Protein 1OUV (pdb70)

InterPro domains:
  IPR006597 Sel1-like repeat [PF08238] (42-58)
  IPR006597 Sel1-like repeat [PF08238] (63-96)
  IPR006597 Sel1-like repeat [PF08238] (99-131)
  IPR006597 Sel1-like repeat [PF08238] (133-168)
  IPR006597 Sel1-like repeat [PF08238] (172-203)
  IPR006597 Sel1-like repeat [PF08238] (206-239)
  IPR006597 Sel1-like repeat [PF08238] (244-275)
  IPR006597 Sel1-like repeat [SM00671] (29-60)
  IPR006597 Sel1-like repeat [SM00671] (61-96)
  IPR006597 Sel1-like repeat [SM00671] (97-132)
  IPR006597 Sel1-like repeat [SM00671] (133-168)
  IPR006597 Sel1-like repeat [SM00671] (169-204)
  IPR006597 Sel1-like repeat [SM00671] (205-240)
  IPR006597 Sel1-like repeat [SM00671] (241-276)
  IPR011990 Tetratricopeptide-like helical domain superfamily [G3DSA:1.25.40.10] (24-290)
  IPR019734 Tetratricopeptide repeat [PS50005] (29-62)
  IPR019734 Tetratricopeptide repeat [SM00028] (29-62)
  IPR019734 Tetratricopeptide repeat [SM00028] (133-170)
  IPR019734 Tetratricopeptide repeat [SM00028] (205-242)
  IPR040239 Beta-lactamase HcpB-like [PTHR13891] (75-239)

Nearest PDB structures (foldseek):
  1ouv-assembly1_A  TM=1.004E+00  e=2.126E-35  Helicobacter pylori 26695
  8sxq-assembly2_B  TM=8.350E-01  e=5.547E-13  Legionella pneumophila
  6ur7-assembly1_A  TM=8.172E-01  e=1.552E-11  Oxalobacter formigenes
  6onw-assembly1_B  TM=5.878E-01  e=3.381E-11  Oxalobacter formigenes OXCC13
  6onw-assembly1_A  TM=6.102E-01  e=3.497E-10  Oxalobacter formigenes OXCC13

Solvent-accessible surface area: 13998 Å² total; per-residue (Å²): 114,44,146,112,22,15,40,70,0,43,117,7,71,167,106,147,63,51,83,50,0,37,102,46,5,57,111,0,13,119,91,156,14,37,16,0,1,23,36,3,0,35,1,23,66,91,30,41,34,42,155,136,50,30,152,99,0,4,52,31,5,28,100,0,1,107,56,88,64,24,47,0,0,13,53,2,0,56,8,36,77,81,30,76,28,31,97,92,47,31,107,74,0,35,96,37,6,36,66,0,6,88,60,147,60,20,83,0,0,15,26,2,0,20,15,28,52,77,25,169,54,33,122,142,44,37,118,85,0,13,85,43,4,44,97,0,8,94,57,86,20,13,84,1,0,17,48,7,0,47,4,27,46,53,28,121,20,24,110,129,46,52,156,104,0,10,60,9,15,31,68,0,2,101,52,140,25,18,64,0,0,56,44,0,0,34,8,34,35,111,29,62,21,39,119,117,50,60,153,49,0,26,44,41,3,40,69,0,3,125,62,113,25,11,22,0,0,54,34,15,0,37,1,19,70,77,18,56,23,75,122,159,39,99,156,65,0,44,98,17,4,126,55,0,41,169,53,59,13,157,30,0,33,58,45,31,141,139,28,148,155,156,147,143,233

CATH classification: 1.25.40.10

Sequence (265 aa):
DPKELVGLGAKSYKEKDFTQAKKYFEKACDLKENSGCFNLGVLYYQGQGVEKNLKKAASFYAKACDLNYSNGCHLLGNLYYSGQGVSQNTNKALQYYSKACDLKYAEGCASLGGIYHDGKVVTRDFKKAVEYFTKACDLNDGDGCTILGSLYDAGRGTPKDLKKALASYDKACDLKDSPGCFNAGNMYHHGEGATKNFKEALARYSKACELENGGGCFNLGAMQYNGEGVTRNEKQAIENFKKGCKLGAKGACDILKQLKIKVHH

Organism: Helicobacter pylori (strain ATCC 700392 / 26695) (NCBI:txid85962)

B-factor: mean 38.8, std 19.44, range [10.41, 102.92]

Radius of gyration: 23.96 Å; Cα contacts (8 Å, |Δi|>4): 537; chains: 1; bounding box: 49×44×65 Å

Foldseek 3Di:
DLVVLQVVLVVCVVVLVQLSSLVSLVVSVVVVNLVSLQVNLVCLCVVRNHRNQNLVSLVSLVSSVVSPPLVSLQVNLVCLCVVNNHGNDNVSSLVSLVSSLVSLNLVSLQVQLVCLCVQPVHRRQNLSNLVSLVSSVVSLNLVSLQVNLVCLCVQTSHGNAQLSSLVSLVSSVVSVNLVSLLVNLVCLCVVTSHGNALQSSLVSLVSSVVSLNLSSLLVNLVCQCVCPHHRHDNVVSLVSLVSSVVSPNPVSVVVNVVVPDDDDD

Structure (mmCIF, N/CA/C/O backbone):
data_1OUV
#
_entry.id   1OUV
#
_cell.length_a   102.982
_cell.length_b   46.198
_cell.length_c   76.390
_cell.angle_alpha   90.00
_cell.angle_beta   120.95
_cell.angle_gamma   90.00
#
_symmetry.space_group_name_H-M   'C 1 2 1'
#
loop_
_entity.id
_entity.type
_entity.pdbx_description
1 polymer 'conserved hypothetical secreted protein'
2 water water
#
loop_
_atom_site.group_PDB
_atom_site.id
_atom_site.type_symbol
_atom_site.label_atom_id
_atom_site.label_alt_id
_atom_site.label_comp_id
_atom_site.label_asym_id
_atom_site.label_entity_id
_atom_site.label_seq_id
_atom_site.pdbx_PDB_ins_code
_atom_site.Cartn_x
_atom_site.Cartn_y
_atom_site.Cartn_z
_atom_site.occupancy
_atom_site.B_iso_or_equiv
_atom_site.auth_seq_id
_atom_site.auth_comp_id
_atom_site.auth_asym_id
_atom_site.auth_atom_id
_atom_site.pdbx_PDB_model_num
ATOM 1 N N . ASP A 1 5 ? 81.821 -8.814 33.516 1.00 46.26 28 ASP A N 1
ATOM 2 C CA . ASP A 1 5 ? 80.639 -9.064 34.390 1.00 38.68 28 ASP A CA 1
ATOM 3 C C . ASP A 1 5 ? 79.564 -8.001 34.155 1.00 36.41 28 ASP A C 1
ATOM 4 O O . ASP A 1 5 ? 78.407 -8.339 33.921 1.00 33.11 28 ASP A O 1
ATOM 9 N N . PRO A 1 6 ? 79.934 -6.705 34.192 1.00 32.79 29 PRO A N 1
ATOM 10 C CA . PRO A 1 6 ? 78.945 -5.641 33.972 1.00 31.93 29 PRO A CA 1
ATOM 11 C C . PRO A 1 6 ? 78.247 -5.796 32.619 1.00 34.29 29 PRO A C 1
ATOM 12 O O . PRO A 1 6 ? 77.040 -5.573 32.497 1.00 29.64 29 PRO A O 1
ATOM 16 N N . LYS A 1 7 ? 79.015 -6.182 31.607 1.00 34.57 30 LYS A N 1
ATOM 17 C CA . LYS A 1 7 ? 78.469 -6.370 30.269 1.00 39.51 30 LYS A CA 1
ATOM 18 C C . LYS A 1 7 ? 77.491 -7.539 30.306 1.00 36.59 30 LYS A C 1
ATOM 19 O O . LYS A 1 7 ? 76.417 -7.487 29.706 1.00 34.82 30 LYS A O 1
ATOM 25 N N . GLU A 1 8 ? 77.877 -8.593 31.019 1.00 31.33 31 GLU A N 1
ATOM 26 C CA . GLU A 1 8 ? 77.046 -9.784 31.161 1.00 32.11 31 GLU A CA 1
ATOM 27 C C . GLU A 1 8 ? 75.757 -9.467 31.931 1.00 29.21 31 GLU A C 1
ATOM 28 O O . GLU A 1 8 ? 74.693 -10.023 31.647 1.00 29.42 31 GLU A O 1
ATOM 34 N N . LEU A 1 9 ? 75.861 -8.579 32.912 1.00 24.67 32 LEU A N 1
ATOM 35 C CA . LEU A 1 9 ? 74.703 -8.190 33.698 1.00 23.55 32 LEU A CA 1
ATOM 36 C C . LEU A 1 9 ? 73.670 -7.516 32.806 1.00 21.36 32 LEU A C 1
ATOM 37 O O . LEU A 1 9 ? 72.474 -7.761 32.945 1.00 19.60 32 LEU A O 1
ATOM 42 N N . VAL A 1 10 ? 74.128 -6.668 31.891 1.00 23.03 33 VAL A N 1
ATOM 43 C CA . VAL A 1 10 ? 73.208 -5.978 30.992 1.00 26.38 33 VAL A CA 1
ATOM 44 C C . VAL A 1 10 ? 72.512 -6.989 30.082 1.00 27.47 33 VAL A C 1
ATOM 45 O O . VAL A 1 10 ? 71.332 -6.838 29.758 1.00 27.22 33 VAL A O 1
ATOM 49 N N . GLY A 1 11 ? 73.247 -8.022 29.681 1.00 24.70 34 GLY A N 1
ATOM 50 C CA . GLY A 1 11 ? 72.672 -9.055 28.834 1.00 26.93 34 GLY A CA 1
ATOM 51 C C . GLY A 1 11 ? 71.575 -9.805 29.567 1.00 25.96 34 GLY A C 1
ATOM 52 O O . GLY A 1 11 ? 70.503 -10.081 29.016 1.00 26.91 34 GLY A O 1
ATOM 53 N N . LEU A 1 12 ? 71.835 -10.141 30.825 1.00 23.15 35 LEU A N 1
ATOM 54 C CA . LEU A 1 12 ? 70.836 -10.842 31.622 1.00 20.87 35 LEU A CA 1
ATOM 55 C C . LEU A 1 12 ? 69.607 -9.948 31.779 1.00 22.17 35 LEU A C 1
ATOM 56 O O . LEU A 1 12 ? 68.471 -10.418 31.715 1.00 17.72 35 LEU A O 1
ATOM 61 N N . GLY A 1 13 ? 69.841 -8.655 31.984 1.00 18.42 36 GLY A N 1
ATOM 62 C CA . GLY A 1 13 ? 68.726 -7.736 32.127 1.00 20.87 36 GLY A CA 1
ATOM 63 C C . GLY A 1 13 ? 67.905 -7.662 30.847 1.00 16.13 36 GLY A C 1
ATOM 64 O O . GLY A 1 13 ? 66.671 -7.637 30.884 1.00 17.37 36 GLY A O 1
ATOM 65 N N . ALA A 1 14 ? 68.587 -7.634 29.705 1.00 18.59 37 ALA A N 1
ATOM 66 C CA . ALA A 1 14 ? 67.900 -7.564 28.418 1.00 20.40 37 ALA A CA 1
ATOM 67 C C . ALA A 1 14 ? 67.045 -8.805 28.193 1.00 19.80 37 ALA A C 1
ATOM 68 O O . ALA A 1 14 ? 65.960 -8.730 27.617 1.00 20.94 37 ALA A O 1
ATOM 70 N N . LYS A 1 15 ? 67.542 -9.947 28.653 1.00 26.88 38 LYS A N 1
ATOM 71 C CA . LYS A 1 15 ? 66.821 -11.207 28.503 1.00 25.82 38 LYS A CA 1
ATOM 72 C C . LYS A 1 15 ? 65.567 -11.173 29.374 1.00 20.62 38 LYS A C 1
ATOM 73 O O . LYS A 1 15 ? 64.479 -11.546 28.934 1.00 18.05 38 LYS A O 1
ATOM 79 N N . SER A 1 16 ? 65.709 -10.719 30.613 1.00 18.84 39 SER A N 1
ATOM 80 C CA . SER A 1 16 ? 64.553 -10.645 31.494 1.00 17.47 39 SER A CA 1
ATOM 81 C C . SER A 1 16 ? 63.546 -9.657 30.908 1.00 13.40 39 SER A C 1
ATOM 82 O O . SER A 1 16 ? 62.341 -9.878 30.986 1.00 18.72 39 SER A O 1
ATOM 85 N N . TYR A 1 17 ? 64.050 -8.575 30.314 1.00 17.27 40 TYR A N 1
ATOM 86 C CA . TYR A 1 17 ? 63.180 -7.566 29.710 1.00 16.60 40 TYR A CA 1
ATOM 87 C C . TYR A 1 17 ? 62.317 -8.175 28.592 1.00 16.00 40 TYR A C 1
ATOM 88 O O . TYR A 1 17 ? 61.109 -7.929 28.526 1.00 14.56 40 TYR A O 1
ATOM 97 N N . LYS A 1 18 ? 62.930 -8.966 27.714 1.00 18.65 41 LYS A N 1
ATOM 98 C CA . LYS A 1 18 ? 62.173 -9.596 26.633 1.00 22.09 41 LYS A CA 1
ATOM 99 C C . LYS A 1 18 ? 61.076 -10.528 27.149 1.00 19.87 41 LYS A C 1
ATOM 100 O O . LYS A 1 18 ? 60.030 -10.669 26.523 1.00 22.81 41 LYS A O 1
ATOM 106 N N . GLU A 1 19 ? 61.317 -11.167 28.288 1.00 18.90 42 GLU A N 1
ATOM 107 C CA . GLU A 1 19 ? 60.332 -12.067 28.888 1.00 17.62 42 GLU A CA 1
ATOM 108 C C . GLU A 1 19 ? 59.285 -11.266 29.660 1.00 18.85 42 GLU A C 1
ATOM 109 O O . GLU A 1 19 ? 58.350 -11.824 30.227 1.00 17.46 42 GLU A O 1
ATOM 115 N N . LYS A 1 20 ? 59.459 -9.950 29.665 1.00 20.59 43 LYS A N 1
ATOM 116 C CA . LYS A 1 20 ? 58.592 -9.017 30.378 1.00 20.67 43 LYS A CA 1
ATOM 117 C C . LYS A 1 20 ? 58.736 -9.173 31.892 1.00 14.44 43 LYS A C 1
ATOM 118 O O . LYS A 1 20 ? 57.823 -8.843 32.645 1.00 17.62 43 LYS A O 1
ATOM 124 N N . ASP A 1 21 ? 59.885 -9.691 32.330 1.00 16.42 44 ASP A N 1
ATOM 125 C CA . ASP A 1 21 ? 60.170 -9.815 33.761 1.00 17.62 44 ASP A CA 1
ATOM 126 C C . ASP A 1 21 ? 60.923 -8.509 34.051 1.00 20.78 44 ASP A C 1
ATOM 127 O O . ASP A 1 21 ? 62.149 -8.490 34.187 1.00 17.71 44 ASP A O 1
ATOM 132 N N . PHE A 1 22 ? 60.167 -7.419 34.111 1.00 17.96 45 PHE A N 1
ATOM 133 C CA . PHE A 1 22 ? 60.716 -6.090 34.342 1.00 16.37 45 PHE A CA 1
ATOM 134 C C . PHE A 1 22 ? 61.363 -5.932 35.711 1.00 16.03 45 PHE A C 1
ATOM 135 O O . PHE A 1 22 ? 62.318 -5.185 35.865 1.00 17.32 45 PHE A O 1
ATOM 143 N N . THR A 1 23 ? 60.835 -6.636 36.700 1.00 17.84 46 THR A N 1
ATOM 144 C CA . THR A 1 23 ? 61.373 -6.569 38.047 1.00 23.25 46 THR A CA 1
ATOM 145 C C . THR A 1 23 ? 62.822 -7.034 38.056 1.00 20.29 46 THR A C 1
ATOM 146 O O . THR A 1 23 ? 63.701 -6.348 38.577 1.00 19.72 46 THR A O 1
ATOM 150 N N . GLN A 1 24 ? 63.073 -8.203 37.480 1.00 21.68 47 GLN A N 1
ATOM 151 C CA . GLN A 1 24 ? 64.434 -8.726 37.437 1.00 25.21 47 GLN A CA 1
ATOM 152 C C . GLN A 1 24 ? 65.289 -7.887 36.491 1.00 21.02 47 GLN A C 1
ATOM 153 O O . GLN A 1 24 ? 66.474 -7.637 36.753 1.00 16.93 47 GLN A O 1
ATOM 159 N N . ALA A 1 25 ? 64.696 -7.446 35.386 1.00 17.32 48 ALA A N 1
ATOM 160 C CA . ALA A 1 25 ? 65.445 -6.623 34.436 1.00 15.52 48 ALA A CA 1
ATOM 161 C C . ALA A 1 25 ? 65.977 -5.378 35.147 1.00 15.69 48 ALA A C 1
ATOM 162 O O . ALA A 1 25 ? 67.119 -4.971 34.937 1.00 20.56 48 ALA A O 1
ATOM 164 N N . LYS A 1 26 ? 65.141 -4.765 35.979 1.00 17.88 49 LYS A N 1
ATOM 165 C CA . LYS A 1 26 ? 65.560 -3.577 36.714 1.00 20.29 49 LYS A CA 1
ATOM 166 C C . LYS A 1 26 ? 66.738 -3.889 37.645 1.00 20.61 49 LYS A C 1
ATOM 167 O O . LYS A 1 26 ? 67.694 -3.116 37.728 1.00 20.46 49 LYS A O 1
ATOM 173 N N . LYS A 1 27 ? 66.674 -5.022 38.338 1.00 22.11 50 LYS A N 1
ATOM 174 C CA . LYS A 1 27 ? 67.755 -5.412 39.248 1.00 23.72 50 LYS A CA 1
ATOM 175 C C . LYS A 1 27 ? 69.076 -5.570 38.499 1.00 20.96 50 LYS A C 1
ATOM 176 O O . LYS A 1 27 ? 70.121 -5.125 38.972 1.00 24.79 50 LYS A O 1
ATOM 182 N N . TYR A 1 28 ? 69.035 -6.204 37.329 1.00 18.93 51 TYR A N 1
ATOM 183 C CA . TYR A 1 28 ? 70.245 -6.399 36.543 1.00 15.81 51 TYR A CA 1
ATOM 184 C C . TYR A 1 28 ? 70.803 -5.070 36.040 1.00 21.80 51 TYR A C 1
ATOM 185 O O . TYR A 1 28 ? 72.016 -4.841 36.104 1.00 19.47 51 TYR A O 1
ATOM 194 N N . PHE A 1 29 ? 69.920 -4.201 35.541 1.00 16.29 52 PHE A N 1
ATOM 195 C CA . PHE A 1 29 ? 70.331 -2.892 35.029 1.00 20.69 52 PHE A CA 1
ATOM 196 C C . PHE A 1 29 ? 70.880 -1.997 36.147 1.00 20.66 52 PHE A C 1
ATOM 197 O O . PHE A 1 29 ? 71.798 -1.202 35.924 1.00 21.18 52 PHE A O 1
ATOM 205 N N . GLU A 1 30 ? 70.301 -2.110 37.337 1.00 19.71 53 GLU A N 1
ATOM 206 C CA . GLU A 1 30 ? 70.767 -1.330 38.475 1.00 22.12 53 GLU A CA 1
ATOM 207 C C . GLU A 1 30 ? 72.202 -1.754 38.778 1.00 21.88 53 GLU A C 1
ATOM 208 O O . GLU A 1 30 ? 73.084 -0.910 38.910 1.00 24.84 53 GLU A O 1
ATOM 214 N N . LYS A 1 31 ? 72.431 -3.064 38.868 1.00 17.74 54 LYS A N 1
ATOM 215 C CA . LYS A 1 31 ? 73.762 -3.596 39.153 1.00 21.61 54 LYS A CA 1
ATOM 216 C C . LYS A 1 31 ? 74.775 -3.195 38.092 1.00 22.78 54 LYS A C 1
ATOM 217 O O . LYS A 1 31 ? 75.917 -2.852 38.410 1.00 19.02 54 LYS A O 1
ATOM 223 N N . ALA A 1 32 ? 74.364 -3.248 36.830 1.00 19.06 55 ALA A N 1
ATOM 224 C CA . ALA A 1 32 ? 75.266 -2.886 35.747 1.00 19.97 55 ALA A CA 1
ATOM 225 C C . ALA A 1 32 ? 75.574 -1.396 35.786 1.00 19.79 55 ALA A C 1
ATOM 226 O O . ALA A 1 32 ? 76.723 -0.991 35.623 1.00 23.05 55 ALA A O 1
ATOM 228 N N . CYS A 1 33 ? 74.548 -0.578 36.004 1.00 20.25 56 CYS A N 1
ATOM 229 C CA . CYS A 1 33 ? 74.757 0.865 36.052 1.00 21.93 56 CYS A CA 1
ATOM 230 C C . CYS A 1 33 ? 75.626 1.245 37.249 1.00 26.07 56 CYS A C 1
ATOM 231 O O . CYS A 1 33 ? 76.381 2.215 37.181 1.00 23.83 56 CYS A O 1
ATOM 234 N N . ASP A 1 34 ? 75.514 0.496 38.347 1.00 24.49 57 ASP A N 1
ATOM 235 C CA . ASP A 1 34 ? 76.335 0.778 39.523 1.00 26.34 57 ASP A CA 1
ATOM 236 C C . ASP A 1 34 ? 77.789 0.452 39.194 1.00 22.86 57 ASP A C 1
ATOM 237 O O . ASP A 1 34 ? 78.705 1.019 39.776 1.00 25.86 57 ASP A O 1
ATOM 242 N N . LEU A 1 35 ? 77.985 -0.469 38.255 1.00 22.31 58 LEU A N 1
ATOM 243 C CA . LEU A 1 35 ? 79.316 -0.869 37.825 1.00 24.24 58 LEU A CA 1
ATOM 244 C C . LEU A 1 35 ? 79.774 -0.063 36.605 1.00 28.14 58 LEU A C 1
ATOM 245 O O . LEU A 1 35 ? 80.660 -0.484 35.857 1.00 23.98 58 LEU A O 1
ATOM 250 N N . LYS A 1 36 ? 79.134 1.085 36.406 1.00 25.64 59 LYS A N 1
ATOM 251 C CA . LYS A 1 36 ? 79.449 2.005 35.315 1.00 27.30 59 LYS A CA 1
ATOM 252 C C . LYS A 1 36 ? 79.300 1.454 33.890 1.00 25.28 59 LYS A C 1
ATOM 253 O O . LYS A 1 36 ? 80.055 1.831 32.997 1.00 26.37 59 LYS A O 1
ATOM 259 N N . GLU A 1 37 ? 78.334 0.567 33.672 1.00 19.68 60 GLU A N 1
ATOM 260 C CA . GLU A 1 37 ? 78.088 0.020 32.329 1.00 25.34 60 GLU A CA 1
ATOM 261 C C . GLU A 1 37 ? 77.071 1.011 31.739 1.00 24.15 60 GLU A C 1
ATOM 262 O O . GLU A 1 37 ? 75.887 0.974 32.089 1.00 18.99 60 GLU A O 1
ATOM 268 N N . ASN A 1 38 ? 77.533 1.894 30.854 1.00 24.81 61 ASN A N 1
ATOM 269 C CA . ASN A 1 38 ? 76.665 2.930 30.287 1.00 23.07 61 ASN A CA 1
ATOM 270 C C . ASN A 1 38 ? 75.328 2.479 29.702 1.00 23.04 61 ASN A C 1
ATOM 271 O O . ASN A 1 38 ? 74.322 3.168 29.886 1.00 21.75 61 ASN A O 1
ATOM 276 N N . SER A 1 39 ? 75.297 1.333 29.023 1.00 20.95 62 SER A N 1
ATOM 277 C CA . SER A 1 39 ? 74.046 0.849 28.438 1.00 22.18 62 SER A CA 1
ATOM 278 C C . SER A 1 39 ? 73.128 0.364 29.551 1.00 24.80 62 SER A C 1
ATOM 279 O O . SER A 1 39 ? 71.908 0.325 29.400 1.00 25.42 62 SER A O 1
ATOM 282 N N . GLY A 1 40 ? 73.728 0.007 30.681 1.00 23.41 63 GLY A N 1
ATOM 283 C CA . GLY A 1 40 ? 72.948 -0.449 31.815 1.00 20.05 63 GLY A CA 1
ATOM 284 C C . GLY A 1 40 ? 72.189 0.732 32.396 1.00 21.60 63 GLY A C 1
ATOM 285 O O . GLY A 1 40 ? 71.005 0.621 32.728 1.00 20.43 63 GLY A O 1
ATOM 286 N N . CYS A 1 41 ? 72.867 1.871 32.532 1.00 13.69 64 CYS A N 1
ATOM 287 C CA . CYS A 1 41 ? 72.210 3.062 33.057 1.00 19.33 64 CYS A CA 1
ATOM 288 C C . CYS A 1 41 ? 71.115 3.510 32.075 1.00 14.75 64 CYS A C 1
ATOM 289 O O . CYS A 1 41 ? 70.015 3.862 32.482 1.00 16.62 64 CYS A O 1
ATOM 292 N N . PHE A 1 42 ? 71.435 3.505 30.787 1.00 14.17 65 PHE A N 1
ATOM 293 C CA . PHE A 1 42 ? 70.467 3.902 29.778 1.00 15.51 65 PHE A CA 1
ATOM 294 C C . PHE A 1 42 ? 69.195 3.064 29.897 1.00 15.98 65 PHE A C 1
ATOM 295 O O . PHE A 1 42 ? 68.097 3.605 30.006 1.00 19.78 65 PHE A O 1
ATOM 303 N N . ASN A 1 43 ? 69.341 1.742 29.874 1.00 17.82 66 ASN A N 1
ATOM 304 C CA . ASN A 1 43 ? 68.186 0.851 29.972 1.00 15.01 66 ASN A CA 1
ATOM 305 C C . ASN A 1 43 ? 67.406 1.078 31.252 1.00 15.89 66 ASN A C 1
ATOM 306 O O . ASN A 1 43 ? 66.179 0.962 31.278 1.00 17.04 66 ASN A O 1
ATOM 311 N N . LEU A 1 44 ? 68.110 1.394 32.328 1.00 15.94 67 LEU A N 1
ATOM 312 C CA . LEU A 1 44 ? 67.420 1.656 33.582 1.00 15.89 67 LEU A CA 1
ATOM 313 C C . LEU A 1 44 ? 66.547 2.902 33.399 1.00 16.78 67 LEU A C 1
ATOM 314 O O . LEU A 1 44 ? 65.426 2.967 33.903 1.00 16.97 67 LEU A O 1
ATOM 319 N N . GLY A 1 45 ? 67.065 3.879 32.656 1.00 18.43 68 GLY A N 1
ATOM 320 C CA . GLY A 1 45 ? 66.317 5.100 32.402 1.00 18.56 68 GLY A CA 1
ATOM 321 C C . GLY A 1 45 ? 65.061 4.809 31.596 1.00 18.67 68 GLY A C 1
ATOM 322 O O . GLY A 1 45 ? 64.005 5.407 31.823 1.00 16.05 68 GLY A O 1
ATOM 323 N N . VAL A 1 46 ? 65.179 3.891 30.641 1.00 16.31 69 VAL A N 1
ATOM 324 C CA . VAL A 1 46 ? 64.044 3.488 29.815 1.00 17.04 69 VAL A CA 1
ATOM 325 C C . VAL A 1 46 ? 62.932 2.908 30.689 1.00 16.67 69 VAL A C 1
ATOM 326 O O . VAL A 1 46 ? 61.752 3.184 30.464 1.00 14.53 69 VAL A O 1
ATOM 330 N N . LEU A 1 47 ? 63.302 2.106 31.690 1.00 12.27 70 LEU A N 1
ATOM 331 C CA . LEU A 1 47 ? 62.304 1.501 32.577 1.00 17.05 70 LEU A CA 1
ATOM 332 C C . LEU A 1 47 ? 61.501 2.555 33.355 1.00 15.40 70 LEU A C 1
ATOM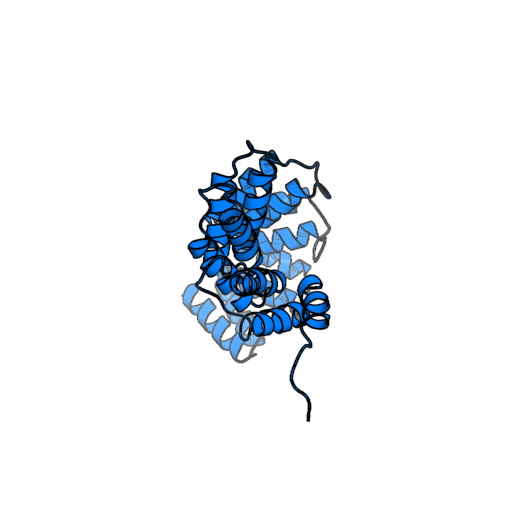 333 O O . LEU A 1 47 ? 60.278 2.434 33.503 1.00 15.96 70 LEU A O 1
ATOM 338 N N . TYR A 1 48 ? 62.182 3.581 33.857 1.00 18.42 71 TYR A N 1
ATOM 33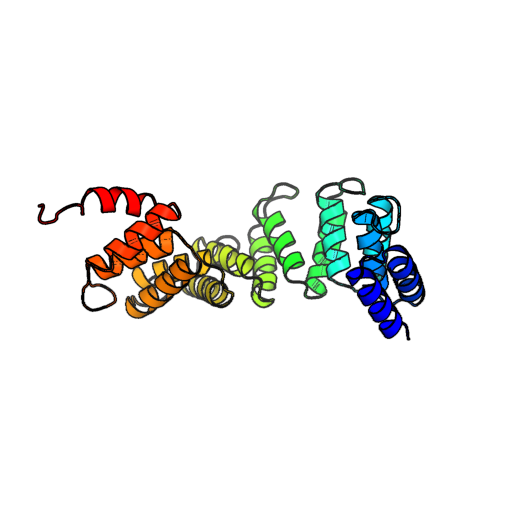9 C CA . TYR A 1 48 ? 61.501 4.656 34.583 1.00 17.89 71 TYR A CA 1
ATOM 340 C C . TYR A 1 48 ? 60.640 5.470 33.613 1.00 13.14 71 TYR A C 1
ATOM 341 O O . TYR A 1 48 ? 59.547 5.920 33.969 1.00 20.62 71 TYR A O 1
ATOM 350 N N . TYR A 1 49 ? 61.129 5.636 32.388 1.00 17.63 72 TYR A N 1
ATOM 351 C CA . TYR A 1 49 ? 60.402 6.378 31.365 1.00 17.99 72 TYR A CA 1
ATOM 352 C C . TYR A 1 49 ? 59.101 5.665 30.982 1.00 22.05 72 TYR A C 1
ATOM 353 O O . TYR A 1 49 ? 58.074 6.311 30.783 1.00 19.58 72 TYR A O 1
ATOM 362 N N . GLN A 1 50 ? 59.149 4.334 30.909 1.00 19.67 73 GLN A N 1
ATOM 363 C CA . GLN A 1 50 ? 57.991 3.526 30.521 1.00 17.07 73 GLN A CA 1
ATOM 364 C C . GLN A 1 50 ? 57.184 2.960 31.692 1.00 19.76 73 GLN A C 1
ATOM 365 O O . GLN A 1 50 ? 56.114 2.387 31.484 1.00 17.30 73 GLN A O 1
ATOM 371 N N . GLY A 1 51 ? 57.686 3.110 32.914 1.00 14.65 74 GLY A N 1
ATOM 372 C CA . GLY A 1 51 ? 56.972 2.582 34.068 1.00 13.37 74 GLY A CA 1
ATOM 373 C C . GLY A 1 51 ? 56.959 1.060 34.042 1.00 14.47 74 GLY A C 1
ATOM 374 O O . GLY A 1 51 ? 55.959 0.416 34.372 1.00 18.71 74 GLY A O 1
ATOM 375 N N . GLN A 1 52 ? 58.084 0.480 33.642 1.00 15.35 75 GLN A N 1
ATOM 376 C CA . GLN A 1 52 ? 58.196 -0.969 33.557 1.00 17.65 75 GLN A CA 1
ATOM 377 C C . GLN A 1 52 ? 59.115 -1.472 34.647 1.00 17.14 75 GLN A C 1
ATOM 378 O O . GLN A 1 52 ? 60.323 -1.226 34.623 1.00 15.03 75 GLN A O 1
ATOM 384 N N . GLY A 1 53 ? 58.530 -2.173 35.612 1.00 18.35 76 GLY A N 1
ATOM 385 C CA . GLY A 1 53 ? 59.315 -2.688 36.717 1.00 19.68 76 GLY A CA 1
ATOM 386 C C . GLY A 1 53 ? 59.397 -1.670 37.836 1.00 19.42 76 GLY A C 1
ATOM 387 O O . GLY A 1 53 ? 59.949 -1.938 38.906 1.00 18.93 76 GLY A O 1
ATOM 388 N N . VAL A 1 54 ? 58.841 -0.491 37.582 1.00 18.66 77 VAL A N 1
ATOM 389 C CA . VAL A 1 54 ? 58.850 0.578 38.568 1.00 19.45 77 VAL A CA 1
ATOM 390 C C . VAL A 1 54 ? 57.801 1.629 38.184 1.00 21.02 77 VAL A C 1
ATOM 391 O O . VAL A 1 54 ? 57.346 1.678 37.039 1.00 15.61 77 VAL A O 1
ATOM 395 N N . GLU A 1 55 ? 57.384 2.442 39.148 1.00 19.05 78 GLU A N 1
ATOM 396 C CA . GLU A 1 55 ? 56.412 3.493 38.868 1.00 20.74 78 GLU A CA 1
ATOM 397 C C . GLU A 1 55 ? 57.044 4.439 37.856 1.00 16.62 78 GLU A C 1
ATOM 398 O O . GLU A 1 55 ? 58.232 4.759 37.955 1.00 14.63 78 GLU A O 1
ATOM 404 N N . LYS A 1 56 ? 56.260 4.867 36.874 1.00 14.77 79 LYS A N 1
ATOM 405 C CA . LYS A 1 56 ? 56.760 5.780 35.852 1.00 17.68 79 LYS A CA 1
ATOM 406 C C . LYS A 1 56 ? 57.174 7.120 36.486 1.00 14.89 79 LYS A C 1
ATOM 407 O O . LYS A 1 56 ? 56.457 7.678 37.326 1.00 15.75 79 LYS A O 1
ATOM 413 N N . ASN A 1 57 ? 58.332 7.627 36.083 1.00 18.39 80 ASN A N 1
ATOM 414 C CA . ASN A 1 57 ? 58.852 8.894 36.599 1.00 21.00 80 ASN A CA 1
ATOM 415 C C . ASN A 1 57 ? 59.890 9.357 35.585 1.00 20.12 80 ASN A C 1
ATOM 416 O O . ASN A 1 57 ? 61.009 8.850 35.573 1.00 19.53 80 ASN A O 1
ATOM 421 N N . LEU A 1 58 ? 59.526 10.314 34.732 1.00 18.72 81 LEU A N 1
ATOM 422 C CA . LEU A 1 58 ? 60.450 10.775 33.695 1.00 16.71 81 LEU A CA 1
ATOM 423 C C . LEU A 1 58 ? 61.594 11.632 34.214 1.00 15.15 81 LEU A C 1
ATOM 424 O O . LEU A 1 58 ? 62.576 11.847 33.506 1.00 16.56 81 LEU A O 1
ATOM 429 N N . LYS A 1 59 ? 61.466 12.146 35.431 1.00 16.11 82 LYS A N 1
ATOM 430 C CA . LYS A 1 59 ? 62.559 12.939 35.985 1.00 19.82 82 LYS A CA 1
ATOM 431 C C . LYS A 1 59 ? 63.681 11.969 36.353 1.00 13.14 82 LYS A C 1
ATOM 432 O O . LYS A 1 59 ? 64.858 12.236 36.122 1.00 15.32 82 LYS A O 1
ATOM 438 N N . LYS A 1 60 ? 63.308 10.831 36.929 1.00 19.72 83 LYS A N 1
ATOM 439 C CA . LYS A 1 60 ? 64.294 9.822 37.298 1.00 16.92 83 LYS A CA 1
ATOM 440 C C . LYS A 1 60 ? 64.897 9.241 36.022 1.00 16.29 83 LYS A C 1
ATOM 441 O O . LYS A 1 60 ? 66.093 8.947 35.961 1.00 18.68 83 LYS A O 1
ATOM 447 N N . ALA A 1 61 ? 64.063 9.066 35.000 1.00 15.88 84 ALA A N 1
ATOM 448 C CA . ALA A 1 61 ? 64.533 8.549 33.722 1.00 13.75 84 ALA A CA 1
ATOM 449 C C . ALA A 1 61 ? 65.629 9.468 33.205 1.00 14.17 84 ALA A C 1
ATOM 450 O O . ALA A 1 61 ? 66.670 9.013 32.746 1.00 15.64 84 ALA A O 1
ATOM 452 N N . ALA A 1 62 ? 65.393 10.775 33.302 1.00 17.52 85 ALA A N 1
ATOM 453 C CA . ALA A 1 62 ? 66.362 11.767 32.843 1.00 14.69 85 ALA A CA 1
ATOM 454 C C . ALA A 1 62 ? 67.681 11.655 33.607 1.00 10.41 85 ALA A C 1
ATOM 455 O O . ALA A 1 62 ? 68.758 11.757 33.017 1.00 15.14 85 ALA A O 1
ATOM 457 N N . SER A 1 63 ? 67.610 11.428 34.915 1.00 17.20 86 SER A N 1
ATOM 458 C CA . SER A 1 63 ? 68.844 11.311 35.693 1.00 18.66 86 SER A CA 1
ATOM 459 C C . SER A 1 63 ? 69.659 10.110 35.227 1.00 18.40 86 SER A C 1
ATOM 460 O O . SER A 1 63 ? 70.882 10.153 35.236 1.00 16.32 86 SER A O 1
ATOM 463 N N . PHE A 1 64 ? 68.989 9.036 34.811 1.00 18.27 87 PHE A N 1
ATOM 464 C CA . PHE A 1 64 ? 69.727 7.871 34.351 1.00 20.77 87 PHE A CA 1
ATOM 465 C C . PHE A 1 64 ? 70.254 8.068 32.944 1.00 22.54 87 PHE A C 1
ATOM 466 O O . PHE A 1 64 ? 71.291 7.509 32.583 1.00 18.46 87 PHE A O 1
ATOM 474 N N . TYR A 1 65 ? 69.546 8.851 32.136 1.00 19.27 88 TYR A N 1
ATOM 475 C CA . TYR A 1 65 ? 70.039 9.126 30.792 1.00 16.20 88 TYR A CA 1
ATOM 476 C C . TYR A 1 65 ? 71.274 10.004 30.983 1.00 17.24 88 TYR A C 1
ATOM 477 O O . TYR A 1 65 ? 72.255 9.879 30.254 1.00 14.37 88 TYR A O 1
ATOM 486 N N . ALA A 1 66 ? 71.219 10.898 31.968 1.00 19.03 89 ALA A N 1
ATOM 487 C CA . ALA A 1 66 ? 72.348 11.780 32.248 1.00 17.25 89 ALA A CA 1
ATOM 488 C C . ALA A 1 66 ? 73.557 10.969 32.699 1.00 17.74 89 ALA A C 1
ATOM 489 O O . ALA A 1 66 ? 74.692 11.300 32.362 1.00 18.37 89 ALA A O 1
ATOM 491 N N . LYS A 1 67 ? 73.322 9.908 33.468 1.00 21.20 90 LYS A N 1
ATOM 492 C CA . LYS A 1 67 ? 74.433 9.073 33.918 1.00 21.85 90 LYS A CA 1
ATOM 493 C C . LYS A 1 67 ? 75.014 8.330 32.724 1.00 19.17 90 LYS A C 1
ATOM 494 O O . LYS A 1 67 ? 76.232 8.179 32.605 1.00 16.67 90 LYS A O 1
ATOM 500 N N . ALA A 1 68 ? 74.144 7.863 31.834 1.00 16.58 91 ALA A N 1
ATOM 501 C CA . ALA A 1 68 ? 74.615 7.149 30.657 1.00 17.29 91 ALA A CA 1
ATOM 502 C C . ALA A 1 68 ? 75.399 8.118 29.782 1.00 14.72 91 ALA A C 1
ATOM 503 O O . ALA A 1 68 ? 76.442 7.768 29.227 1.00 17.95 91 ALA A O 1
ATOM 505 N N . CYS A 1 69 ? 74.900 9.343 29.648 1.00 19.10 92 CYS A N 1
ATOM 506 C CA . CYS A 1 69 ? 75.601 10.311 28.815 1.00 16.10 92 CYS A CA 1
ATOM 507 C C . CYS A 1 69 ? 76.969 10.640 29.405 1.00 16.27 92 CYS A C 1
ATOM 508 O O . CYS A 1 69 ? 77.936 10.819 28.667 1.00 15.98 92 CYS A O 1
ATOM 511 N N . ASP A 1 70 ? 77.070 10.717 30.729 1.00 19.75 93 ASP A N 1
ATOM 512 C CA . ASP A 1 70 ? 78.370 11.000 31.351 1.00 24.22 93 ASP A CA 1
ATOM 513 C C . ASP A 1 70 ? 79.338 9.851 31.086 1.00 25.51 93 ASP A C 1
ATOM 514 O O . ASP A 1 70 ? 80.557 10.044 31.064 1.00 23.91 93 ASP A O 1
ATOM 519 N N . LEU A 1 71 ? 78.781 8.652 30.903 1.00 23.39 94 LEU A N 1
ATOM 520 C CA . LEU A 1 71 ? 79.561 7.450 30.612 1.00 23.32 94 LEU A CA 1
ATOM 521 C C . LEU A 1 71 ? 79.697 7.289 29.100 1.00 20.44 94 LEU A C 1
ATOM 522 O O . LEU A 1 71 ? 80.009 6.212 28.593 1.00 18.86 94 LEU A O 1
ATOM 527 N N . ASN A 1 72 ? 79.429 8.379 28.392 1.00 23.92 95 ASN A N 1
ATOM 528 C CA . ASN A 1 72 ? 79.543 8.446 26.939 1.00 20.90 95 ASN A CA 1
ATOM 529 C C . ASN A 1 72 ? 78.692 7.530 26.087 1.00 21.27 95 ASN A C 1
ATOM 530 O O . ASN A 1 72 ? 79.146 7.000 25.074 1.00 22.77 95 ASN A O 1
ATOM 535 N N . TYR A 1 73 ? 77.443 7.354 26.489 1.00 22.20 96 TYR A N 1
ATOM 536 C CA . TYR A 1 73 ? 76.517 6.536 25.724 1.00 20.42 96 TYR A CA 1
ATOM 537 C C . TYR A 1 73 ? 75.752 7.572 24.891 1.00 19.59 96 TYR A C 1
ATOM 538 O O . TYR A 1 73 ? 74.807 8.181 25.382 1.00 16.03 96 TYR A O 1
ATOM 547 N N . SER A 1 74 ? 76.173 7.767 23.642 1.00 18.47 97 SER A N 1
ATOM 548 C CA . SER A 1 74 ? 75.571 8.762 22.755 1.00 18.39 97 SER A CA 1
ATOM 549 C C . SER A 1 74 ? 74.045 8.824 22.765 1.00 20.53 97 SER A C 1
ATOM 550 O O . SER A 1 74 ? 73.463 9.911 22.806 1.00 20.68 97 SER A O 1
ATOM 553 N N . ASN A 1 75 ? 73.401 7.661 22.736 1.00 19.88 98 ASN A N 1
ATOM 554 C CA . ASN A 1 75 ? 71.940 7.568 22.733 1.00 19.90 98 ASN A CA 1
ATOM 555 C C . ASN A 1 75 ? 71.363 8.209 24.003 1.00 21.57 98 ASN A C 1
ATOM 556 O O . ASN A 1 75 ? 70.255 8.752 23.997 1.00 14.34 98 ASN A O 1
ATOM 561 N N . GLY A 1 76 ? 72.122 8.139 25.094 1.00 19.30 99 GLY A N 1
ATOM 562 C CA . GLY A 1 76 ? 71.659 8.716 26.345 1.00 18.12 99 GLY A CA 1
ATOM 563 C C . GLY A 1 76 ? 71.681 10.226 26.255 1.00 16.88 99 GLY A C 1
ATOM 564 O O . GLY A 1 76 ? 70.761 10.903 26.723 1.00 20.58 99 GLY A O 1
ATOM 565 N N . CYS A 1 77 ? 72.741 10.753 25.650 1.00 17.59 100 CYS A N 1
ATOM 566 C CA . CYS A 1 77 ? 72.871 12.195 25.472 1.00 22.18 100 CYS A CA 1
ATOM 567 C C . CYS A 1 77 ? 71.723 12.682 24.583 1.00 20.56 100 CYS A C 1
ATOM 568 O O . CYS A 1 77 ? 71.071 13.678 24.888 1.00 17.15 100 CYS A O 1
ATOM 571 N N . HIS A 1 78 ? 71.446 11.948 23.509 1.00 22.23 101 HIS A N 1
ATOM 572 C CA . HIS A 1 78 ? 70.383 12.349 22.601 1.00 20.75 101 HIS A CA 1
ATOM 573 C C . HIS A 1 78 ? 68.995 12.398 23.241 1.00 16.74 101 HIS A C 1
ATOM 574 O O . HIS A 1 78 ? 68.294 13.397 23.098 1.00 18.98 101 HIS A O 1
ATOM 581 N N . LEU A 1 79 ? 68.579 11.347 23.944 1.00 16.30 102 LEU A N 1
ATOM 582 C CA . LEU A 1 79 ? 67.257 11.375 24.566 1.00 15.50 102 LEU A CA 1
ATOM 583 C C . LEU A 1 79 ? 67.154 12.498 25.592 1.00 17.86 102 LEU A C 1
ATOM 584 O O . LEU A 1 79 ? 66.098 13.122 25.731 1.00 14.54 102 LEU A O 1
ATOM 589 N N . LEU A 1 80 ? 68.242 12.754 26.319 1.00 17.90 103 LEU A N 1
ATOM 590 C CA . LEU A 1 80 ? 68.240 13.827 27.308 1.00 18.23 103 LEU A CA 1
ATOM 591 C C . LEU A 1 80 ? 68.081 15.149 26.556 1.00 20.13 103 LEU A C 1
ATOM 592 O O . LEU A 1 80 ? 67.441 16.083 27.041 1.00 21.03 103 LEU A O 1
ATOM 597 N N . GLY A 1 81 ? 68.676 15.219 25.369 1.00 19.98 104 GLY A N 1
ATOM 598 C CA . GLY A 1 81 ? 68.555 16.413 24.556 1.00 17.99 104 GLY A CA 1
ATOM 599 C C . GLY A 1 81 ? 67.083 16.631 24.252 1.00 20.12 104 GLY A C 1
ATOM 600 O O . GLY A 1 81 ? 66.574 17.746 24.356 1.00 14.84 104 GLY A O 1
ATOM 601 N N . ASN A 1 82 ? 66.389 15.554 23.889 1.00 14.61 105 ASN A N 1
ATOM 602 C CA . ASN A 1 82 ? 64.962 15.624 23.591 1.00 17.61 105 ASN A CA 1
ATOM 603 C C . ASN A 1 82 ? 64.150 16.055 24.811 1.00 16.62 105 ASN A C 1
ATOM 604 O O . ASN A 1 82 ? 63.185 16.800 24.686 1.00 13.64 105 ASN A O 1
ATOM 609 N N . LEU A 1 83 ? 64.522 15.566 25.991 1.00 14.48 106 LEU A N 1
ATOM 610 C CA . LEU A 1 83 ? 63.775 15.907 27.195 1.00 15.19 106 LEU A CA 1
ATOM 611 C C . LEU A 1 83 ? 63.875 17.401 27.494 1.00 17.12 106 LEU A C 1
ATOM 612 O O . LEU A 1 83 ? 62.857 18.055 27.747 1.00 18.15 106 LEU A O 1
ATOM 617 N N . TYR A 1 84 ? 65.089 17.946 27.461 1.00 16.12 107 TYR A N 1
ATOM 618 C CA . TYR A 1 84 ? 65.261 19.384 27.708 1.00 19.61 107 TYR A CA 1
ATOM 619 C C . TYR A 1 84 ? 64.631 20.239 26.613 1.00 19.71 107 TYR A C 1
ATOM 620 O O . TYR A 1 84 ? 64.085 21.305 26.890 1.00 18.03 107 TYR A O 1
ATOM 629 N N . TYR A 1 85 ? 64.706 19.771 25.372 1.00 21.28 108 TYR A N 1
ATOM 630 C CA . TYR A 1 85 ? 64.132 20.515 24.260 1.00 21.64 108 TYR A CA 1
ATOM 631 C C . TYR A 1 85 ? 62.628 20.705 24.462 1.00 21.14 108 TYR A C 1
ATOM 632 O O . TYR A 1 85 ? 62.110 21.823 24.353 1.00 18.00 108 TYR A O 1
ATOM 641 N N . SER A 1 86 ? 61.932 19.617 24.783 1.00 21.26 109 SER A N 1
ATOM 642 C CA . SER A 1 86 ? 60.482 19.662 24.967 1.00 22.14 109 SER A CA 1
ATOM 643 C C . SER A 1 86 ? 60.024 19.987 26.373 1.00 23.24 109 SER A C 1
ATOM 644 O O . SER A 1 86 ? 58.868 20.342 26.574 1.00 19.70 109 SER A O 1
ATOM 647 N N . GLY A 1 87 ? 60.916 19.872 27.349 1.00 17.08 110 GLY A N 1
ATOM 648 C CA . GLY A 1 87 ? 60.499 20.122 28.716 1.00 15.10 110 GLY A CA 1
ATOM 649 C C . GLY A 1 87 ? 59.720 18.902 29.203 1.00 12.31 110 GLY A C 1
ATOM 650 O O . GLY A 1 87 ? 58.715 19.022 29.912 1.00 16.52 110 GLY A O 1
ATOM 651 N N . GLN A 1 88 ? 60.187 17.721 28.806 1.00 13.06 111 GLN A N 1
ATOM 652 C CA . GLN A 1 88 ? 59.555 16.458 29.194 1.00 15.02 111 GLN A CA 1
ATOM 653 C C . GLN A 1 88 ? 60.396 15.836 30.313 1.00 16.06 111 GLN A C 1
ATOM 654 O O . GLN A 1 88 ? 61.595 15.634 30.145 1.00 18.37 111 GLN A O 1
ATOM 660 N N . GLY A 1 89 ? 59.768 15.553 31.454 1.00 15.40 112 GLY A N 1
ATOM 661 C CA . GLY A 1 89 ? 60.499 14.972 32.571 1.00 18.00 112 GLY A CA 1
ATOM 662 C C . GLY A 1 89 ? 61.284 16.000 33.369 1.00 20.45 112 GLY A C 1
ATOM 663 O O . GLY A 1 89 ? 61.383 15.914 34.592 1.00 20.83 112 GLY A O 1
ATOM 664 N N . VAL A 1 90 ? 61.867 16.961 32.668 1.00 17.74 113 VAL A N 1
ATOM 665 C CA . VAL A 1 90 ? 62.629 18.039 33.287 1.00 20.37 113 VAL A CA 1
ATOM 666 C C . VAL A 1 90 ? 62.079 19.340 32.690 1.00 22.07 113 VAL A C 1
ATOM 667 O O . VAL A 1 90 ? 61.330 19.313 31.703 1.00 20.37 113 VAL A O 1
ATOM 671 N N . SER A 1 91 ? 62.428 20.474 33.283 1.00 22.88 114 SER A N 1
ATOM 672 C CA . SER A 1 91 ? 61.946 21.745 32.758 1.00 20.93 114 SER A CA 1
ATOM 673 C C . SER A 1 91 ? 62.613 22.056 31.426 1.00 17.39 114 SER A C 1
ATOM 674 O O . SER A 1 91 ? 63.789 21.743 31.215 1.00 16.14 114 SER A O 1
ATOM 677 N N . GLN A 1 92 ? 61.849 22.666 30.524 1.00 18.87 115 GLN A N 1
ATOM 678 C CA . GLN A 1 92 ? 62.348 23.027 29.208 1.00 17.13 115 GLN A CA 1
ATOM 679 C C . GLN A 1 92 ? 63.596 23.877 29.362 1.00 19.73 115 GLN A C 1
ATOM 680 O O . GLN A 1 92 ? 63.648 24.769 30.210 1.00 22.62 115 GLN A O 1
ATOM 686 N N . ASN A 1 93 ? 64.603 23.599 28.545 1.00 16.30 116 ASN A N 1
ATOM 687 C CA . ASN A 1 93 ? 65.851 24.354 28.605 1.00 20.29 116 ASN A CA 1
ATOM 688 C C . ASN A 1 93 ? 66.583 24.153 27.289 1.00 20.45 116 ASN A C 1
ATOM 689 O O . ASN A 1 93 ? 67.248 23.140 27.080 1.00 23.16 116 ASN A O 1
ATOM 694 N N . THR A 1 94 ? 66.471 25.131 26.401 1.00 21.47 117 THR A N 1
ATOM 695 C CA . THR A 1 94 ? 67.097 25.032 25.095 1.00 16.85 117 THR A CA 1
ATOM 696 C C . THR A 1 94 ? 68.615 24.902 25.176 1.00 22.85 117 THR A C 1
ATOM 697 O O . THR A 1 94 ? 69.221 24.085 24.473 1.00 19.14 117 THR A O 1
ATOM 701 N N . ASN A 1 95 ? 69.231 25.703 26.034 1.00 18.86 118 ASN A N 1
ATOM 702 C CA . ASN A 1 95 ? 70.674 25.662 26.210 1.00 23.51 118 ASN A CA 1
ATOM 703 C C . ASN A 1 95 ? 71.161 24.233 26.503 1.00 22.18 118 ASN A C 1
ATOM 704 O O . ASN A 1 95 ? 72.094 23.743 25.866 1.00 19.87 118 ASN A O 1
ATOM 709 N N . LYS A 1 96 ? 70.531 23.570 27.469 1.00 22.00 119 LYS A N 1
ATOM 710 C CA . LYS A 1 96 ? 70.920 22.206 27.811 1.00 21.20 119 LYS A CA 1
ATOM 711 C C . LYS A 1 96 ? 70.619 21.231 26.677 1.00 21.82 119 LYS A C 1
ATOM 712 O O . LYS A 1 96 ? 71.390 20.293 26.443 1.00 22.99 119 LYS A O 1
ATOM 718 N N . ALA A 1 97 ? 69.510 21.443 25.970 1.00 19.18 120 ALA A N 1
ATOM 719 C CA . ALA A 1 97 ? 69.172 20.557 24.869 1.00 19.64 120 ALA A CA 1
ATOM 720 C C . ALA A 1 97 ? 70.286 20.604 23.828 1.00 23.18 120 ALA A C 1
ATOM 721 O O . ALA A 1 97 ? 70.780 19.566 23.389 1.00 20.77 120 ALA A O 1
ATOM 723 N N . LEU A 1 98 ? 70.687 21.812 23.437 1.00 19.11 121 LEU A N 1
ATOM 724 C CA . LEU A 1 98 ? 71.753 21.976 22.453 1.00 15.86 121 LEU A CA 1
ATOM 725 C C . LEU A 1 98 ? 73.041 21.306 22.951 1.00 19.07 121 LEU A C 1
ATOM 726 O O . LEU A 1 98 ? 73.764 20.655 22.182 1.00 20.92 121 LEU A O 1
ATOM 731 N N . GLN A 1 99 ? 73.319 21.457 24.242 1.00 20.78 122 GLN A N 1
ATOM 732 C CA . GLN A 1 99 ? 74.508 20.863 24.847 1.00 18.90 122 GLN A CA 1
ATOM 733 C C . GLN A 1 99 ? 74.496 19.341 24.682 1.00 17.05 122 GLN A C 1
ATOM 734 O O . GLN A 1 99 ? 75.465 18.755 24.205 1.00 19.30 122 GLN A O 1
ATOM 740 N N . TYR A 1 100 ? 73.397 18.699 25.069 1.00 18.28 123 TYR A N 1
ATOM 741 C CA . TYR A 1 100 ? 73.326 17.248 24.948 1.00 20.27 123 TYR A CA 1
ATOM 742 C C . TYR A 1 100 ? 73.276 16.747 23.505 1.00 20.46 123 TYR A C 1
ATOM 743 O O . TYR A 1 100 ? 73.905 15.734 23.190 1.00 19.29 123 TYR A O 1
ATOM 752 N N . TYR A 1 101 ? 72.550 17.437 22.624 1.00 18.55 124 TYR A N 1
ATOM 753 C CA . TYR A 1 101 ? 72.512 17.007 21.224 1.00 19.50 124 TYR A CA 1
ATOM 754 C C . TYR A 1 101 ? 73.924 17.090 20.683 1.00 17.67 124 TYR A C 1
ATOM 755 O O . TYR A 1 101 ? 74.380 16.211 19.953 1.00 23.37 124 TYR A O 1
ATOM 764 N N . SER A 1 102 ? 74.616 18.165 21.042 1.00 17.71 125 SER A N 1
ATOM 765 C CA . SER A 1 102 ? 75.969 18.370 20.562 1.00 19.43 125 SER A CA 1
ATOM 766 C C . SER A 1 102 ? 76.915 17.243 20.973 1.00 24.28 125 SER A C 1
ATOM 767 O O . SER A 1 102 ? 77.731 16.786 20.165 1.00 21.51 125 SER A O 1
ATOM 770 N N . LYS A 1 103 ? 76.823 16.799 22.223 1.00 20.74 126 LYS A N 1
ATOM 771 C CA . LYS A 1 103 ? 77.678 15.712 22.669 1.00 20.87 126 LYS A CA 1
ATOM 772 C C . LYS A 1 103 ? 77.293 14.427 21.930 1.00 15.87 126 LYS A C 1
ATOM 773 O O . LYS A 1 103 ? 78.164 13.658 21.530 1.00 18.25 126 LYS A O 1
ATOM 779 N N . ALA A 1 104 ? 75.994 14.204 21.742 1.00 18.22 127 ALA A N 1
ATOM 780 C CA . ALA A 1 104 ? 75.529 13.012 21.036 1.00 18.15 127 ALA A CA 1
ATOM 781 C C . ALA A 1 104 ? 76.133 13.026 19.642 1.00 22.93 127 ALA A C 1
ATOM 782 O O . ALA A 1 104 ? 76.591 11.998 19.140 1.00 24.00 127 ALA A O 1
ATOM 784 N N . CYS A 1 105 ? 76.144 14.204 19.023 1.00 24.92 128 CYS A N 1
ATOM 785 C CA . CYS A 1 105 ? 76.709 14.353 17.684 1.00 24.80 128 CYS A CA 1
ATOM 786 C C . CYS A 1 105 ? 78.223 14.115 17.708 1.00 26.37 128 CYS A C 1
ATOM 787 O O . CYS A 1 105 ? 78.762 13.445 16.829 1.00 25.70 128 CYS A O 1
ATOM 790 N N . ASP A 1 106 ? 78.906 14.650 18.716 1.00 26.21 129 ASP A N 1
ATOM 791 C CA . ASP A 1 106 ? 80.353 14.458 18.824 1.00 26.69 129 ASP A CA 1
ATOM 792 C C . ASP A 1 106 ? 80.681 12.989 19.028 1.00 24.94 129 ASP A C 1
ATOM 793 O O . ASP A 1 106 ? 81.745 12.519 18.630 1.00 24.44 129 ASP A O 1
ATOM 798 N N . LEU A 1 107 ? 79.758 12.278 19.664 1.00 22.54 130 LEU A N 1
ATOM 799 C CA . LEU A 1 107 ? 79.910 10.859 19.925 1.00 21.64 130 LEU A CA 1
ATOM 800 C C . LEU A 1 107 ? 79.418 10.038 18.733 1.00 25.30 130 LEU A C 1
ATOM 801 O O . LEU A 1 107 ? 79.175 8.841 18.851 1.00 24.76 130 LEU A O 1
ATOM 806 N N . LYS A 1 108 ? 79.250 10.708 17.597 1.00 26.07 131 LYS A N 1
ATOM 807 C CA . LYS A 1 108 ? 78.835 10.060 16.361 1.00 29.77 131 LYS A CA 1
ATOM 808 C C . LYS A 1 108 ? 77.413 9.529 16.275 1.00 26.54 131 LYS A C 1
ATOM 809 O O . LYS A 1 108 ? 77.149 8.587 15.529 1.00 30.93 131 LYS A O 1
ATOM 815 N N . TYR A 1 109 ? 76.491 10.110 17.031 1.00 24.21 132 TYR A N 1
ATOM 816 C CA . TYR A 1 109 ? 75.111 9.665 16.960 1.00 25.55 132 TYR A CA 1
ATOM 817 C C . TYR A 1 109 ? 74.428 10.557 15.923 1.00 28.56 132 TYR A C 1
ATOM 818 O O . TYR A 1 109 ? 74.093 11.707 16.211 1.00 22.81 132 TYR A O 1
ATOM 827 N N . ALA A 1 110 ? 74.245 10.024 14.716 1.00 28.66 133 ALA A N 1
ATOM 828 C CA . ALA A 1 110 ? 73.643 10.760 13.599 1.00 27.54 133 ALA A CA 1
ATOM 829 C C . ALA A 1 110 ? 72.444 11.633 13.958 1.00 23.52 133 ALA A C 1
ATOM 830 O O . ALA A 1 110 ? 72.404 12.808 13.600 1.00 28.34 133 ALA A O 1
ATOM 832 N N . GLU A 1 111 ? 71.472 11.053 14.649 1.00 21.36 134 GLU A N 1
ATOM 833 C CA . GLU A 1 111 ? 70.263 11.767 15.048 1.00 24.65 134 GLU A CA 1
ATOM 834 C C . GLU A 1 111 ? 70.538 13.043 15.834 1.00 22.68 134 GLU A C 1
ATOM 835 O O . GLU A 1 111 ? 69.780 14.007 15.745 1.00 24.94 134 GLU A O 1
ATOM 841 N N . GLY A 1 112 ? 71.611 13.042 16.617 1.00 22.54 135 GLY A N 1
ATOM 842 C CA . GLY A 1 112 ? 71.940 14.218 17.398 1.00 17.24 135 GLY A CA 1
ATOM 843 C C . GLY A 1 112 ? 72.328 15.355 16.469 1.00 21.43 135 GLY A C 1
ATOM 844 O O . GLY A 1 112 ? 71.874 16.495 16.635 1.00 19.50 135 GLY A O 1
ATOM 845 N N . CYS A 1 113 ? 73.172 15.039 15.493 1.00 18.45 136 CYS A N 1
ATOM 846 C CA . CYS A 1 113 ? 73.623 16.030 14.526 1.00 21.29 136 CYS A CA 1
ATOM 847 C C . CYS A 1 113 ? 72.410 16.546 13.751 1.00 22.25 136 CYS A C 1
ATOM 848 O O . CYS A 1 113 ? 72.287 17.740 13.495 1.00 22.33 136 CYS A O 1
ATOM 851 N N . ALA A 1 114 ? 71.503 15.636 13.409 1.00 23.39 137 ALA A N 1
ATOM 852 C CA . ALA A 1 114 ? 70.290 15.972 12.664 1.00 21.06 137 ALA A CA 1
ATOM 853 C C . ALA A 1 114 ? 69.389 16.904 13.465 1.00 24.90 137 ALA A C 1
ATOM 854 O O . ALA A 1 114 ? 68.864 17.878 12.927 1.00 24.52 137 ALA A O 1
ATOM 856 N N . SER A 1 115 ? 69.214 16.609 14.753 1.00 23.12 138 SER A N 1
ATOM 857 C CA . SER A 1 115 ? 68.374 17.439 15.602 1.00 17.82 138 SER A CA 1
ATOM 858 C C . SER A 1 115 ? 68.906 18.861 15.648 1.00 19.82 138 SER A C 1
ATOM 859 O O . SER A 1 115 ? 68.142 19.821 15.594 1.00 24.51 138 SER A O 1
ATOM 862 N N . LEU A 1 116 ? 70.223 18.993 15.740 1.00 22.50 139 LEU A N 1
ATOM 863 C CA . LEU A 1 116 ? 70.861 20.303 15.805 1.00 22.84 139 LEU A CA 1
ATOM 864 C C . LEU A 1 116 ? 70.711 21.044 14.477 1.00 24.32 139 LEU A C 1
ATOM 865 O O . LEU A 1 116 ? 70.465 22.245 14.454 1.00 29.47 139 LEU A O 1
ATOM 870 N N . GLY A 1 117 ? 70.859 20.323 13.373 1.00 24.14 140 GLY A N 1
ATOM 871 C CA . GLY A 1 117 ? 70.715 20.958 12.075 1.00 29.57 140 GLY A CA 1
ATOM 872 C C . GLY A 1 117 ? 69.290 21.445 11.899 1.00 28.01 140 GLY A C 1
ATOM 873 O O . GLY A 1 117 ? 69.048 22.509 11.324 1.00 29.92 140 GLY A O 1
ATOM 874 N N . GLY A 1 118 ? 68.343 20.664 12.410 1.00 27.20 141 GLY A N 1
ATOM 875 C CA . GLY A 1 118 ? 66.941 21.018 12.297 1.00 24.93 141 GLY A CA 1
ATOM 876 C C . GLY A 1 118 ? 66.569 22.227 13.126 1.00 29.08 141 GLY A C 1
ATOM 877 O O . GLY A 1 118 ? 65.696 23.009 12.747 1.00 30.87 141 GLY A O 1
ATOM 878 N N . ILE A 1 119 ? 67.234 22.375 14.266 1.00 25.78 142 ILE A N 1
ATOM 879 C CA . ILE A 1 119 ? 66.998 23.494 15.174 1.00 26.50 142 ILE A CA 1
ATOM 880 C C . ILE A 1 119 ? 67.511 24.804 14.575 1.00 28.25 142 ILE A C 1
ATOM 881 O O . ILE A 1 119 ? 66.811 25.816 14.591 1.00 30.15 142 ILE A O 1
ATOM 886 N N . TYR A 1 120 ? 68.735 24.786 14.058 1.00 25.00 143 TYR A N 1
ATOM 887 C CA . TYR A 1 120 ? 69.307 25.982 13.452 1.00 32.81 143 TYR A CA 1
ATOM 888 C C . TYR A 1 120 ? 68.671 26.297 12.101 1.00 33.24 143 TYR A C 1
ATOM 889 O O . TYR A 1 120 ? 68.729 27.432 11.629 1.00 31.42 143 TYR A O 1
ATOM 898 N N . HIS A 1 121 ? 68.052 25.291 11.491 1.00 35.28 144 HIS A N 1
ATOM 899 C CA . HIS A 1 121 ? 67.395 25.460 10.201 1.00 38.07 144 HIS A CA 1
ATOM 900 C C . HIS A 1 121 ? 66.021 26.103 10.362 1.00 38.62 144 HIS A C 1
ATOM 901 O O . HIS A 1 121 ? 65.660 27.000 9.603 1.00 37.20 144 HIS A O 1
ATOM 908 N N . ASP A 1 122 ? 65.259 25.651 11.353 1.00 35.80 145 ASP A N 1
ATOM 909 C CA . ASP A 1 122 ? 63.927 26.195 11.576 1.00 37.50 145 ASP A CA 1
ATOM 910 C C . ASP A 1 122 ? 63.958 27.488 12.366 1.00 36.97 145 ASP A C 1
ATOM 911 O O . ASP A 1 122 ? 63.055 28.312 12.250 1.00 38.27 145 ASP A O 1
ATOM 916 N N . GLY A 1 123 ? 65.001 27.660 13.172 1.00 35.41 146 GLY A N 1
ATOM 917 C CA . GLY A 1 123 ? 65.134 28.865 13.971 1.00 38.53 146 GLY A CA 1
ATOM 918 C C . GLY A 1 123 ? 63.940 29.183 14.852 1.00 39.00 146 GLY A C 1
ATOM 919 O O . GLY A 1 123 ? 63.511 30.330 14.919 1.00 37.66 146 GLY A O 1
ATOM 920 N N . LYS A 1 124 ? 63.406 28.177 15.538 1.00 41.13 147 LYS A N 1
ATOM 921 C CA . LYS A 1 124 ? 62.253 28.374 16.414 1.00 41.36 147 LYS A CA 1
ATOM 922 C C . LYS A 1 124 ? 62.668 28.622 17.859 1.00 41.29 147 LYS A C 1
ATOM 923 O O . LYS A 1 124 ? 62.100 29.479 18.533 1.00 42.63 147 LYS A O 1
ATOM 929 N N . VAL A 1 125 ? 63.654 27.867 18.334 1.00 37.53 148 VAL A N 1
ATOM 930 C CA . VAL A 1 125 ? 64.140 28.024 19.701 1.00 36.07 148 VAL A CA 1
ATOM 931 C C . VAL A 1 125 ? 65.456 28.786 19.704 1.00 34.35 148 VAL A C 1
ATOM 932 O O . VAL A 1 125 ? 65.981 29.139 20.761 1.00 36.30 148 VAL A O 1
ATOM 936 N N . VAL A 1 126 ? 65.993 29.019 18.509 1.00 36.61 149 VAL A N 1
ATOM 937 C CA . VAL A 1 126 ? 67.235 29.772 18.334 1.00 32.73 149 VAL A CA 1
ATOM 938 C C . VAL A 1 126 ? 67.103 30.616 17.066 1.00 34.49 149 VAL A C 1
ATOM 939 O O . VAL A 1 126 ? 66.156 30.454 16.296 1.00 32.51 149 VAL A O 1
ATOM 943 N N . THR A 1 127 ? 68.047 31.524 16.861 1.00 36.07 150 THR A N 1
ATOM 944 C CA . THR A 1 127 ? 68.043 32.368 15.676 1.00 37.79 150 THR A CA 1
ATOM 945 C C . TH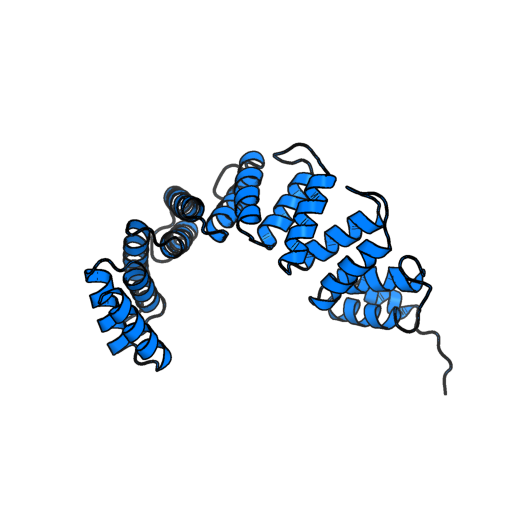R A 1 127 ? 68.441 31.478 14.507 1.00 38.58 150 THR A C 1
ATOM 946 O O . THR A 1 127 ? 69.440 30.756 14.582 1.00 34.38 150 THR A O 1
ATOM 950 N N . ARG A 1 128 ? 67.659 31.517 13.433 1.00 37.60 151 ARG A N 1
ATOM 951 C CA . ARG A 1 128 ? 67.949 30.693 12.266 1.00 40.67 151 ARG A CA 1
ATOM 952 C C . ARG A 1 128 ? 69.387 30.895 11.806 1.00 41.36 151 ARG A C 1
ATOM 953 O O . ARG A 1 128 ? 69.892 32.016 11.806 1.00 43.80 151 ARG A O 1
ATOM 961 N N . ASP A 1 129 ? 70.040 29.802 11.418 1.00 40.72 152 ASP A N 1
ATOM 962 C CA . ASP A 1 129 ? 71.426 29.843 10.961 1.00 37.94 152 ASP A CA 1
ATOM 963 C C . ASP A 1 129 ? 71.645 28.735 9.931 1.00 41.00 152 ASP A C 1
ATOM 964 O O . ASP A 1 129 ? 72.045 27.620 10.280 1.00 35.78 152 ASP A O 1
ATOM 969 N N . PHE A 1 130 ? 71.380 29.036 8.662 1.00 36.24 153 PHE A N 1
ATOM 970 C CA . PHE A 1 130 ? 71.547 28.043 7.605 1.00 34.61 153 PHE A CA 1
ATOM 971 C C . PHE A 1 130 ? 72.971 27.508 7.550 1.00 33.34 153 PHE A C 1
ATOM 972 O O . PHE A 1 130 ? 73.200 26.352 7.190 1.00 31.76 153 PHE A O 1
ATOM 980 N N . LYS A 1 131 ? 73.929 28.352 7.911 1.00 34.32 154 LYS A N 1
ATOM 981 C CA . LYS A 1 131 ? 75.326 27.949 7.903 1.00 34.90 154 LYS A CA 1
ATOM 982 C C . LYS A 1 131 ? 75.523 26.768 8.848 1.00 31.72 154 LYS A C 1
ATOM 983 O O . LYS A 1 131 ? 76.088 25.746 8.467 1.00 30.73 154 LYS A O 1
ATOM 989 N N . LYS A 1 132 ? 75.052 26.907 10.082 1.00 32.52 155 LYS A N 1
ATOM 990 C CA . LYS A 1 132 ? 75.188 25.826 11.054 1.00 34.31 155 LYS A CA 1
ATOM 991 C C . LYS A 1 132 ? 74.329 24.640 10.649 1.00 30.39 155 LYS A C 1
ATOM 992 O O . LYS A 1 132 ? 74.717 23.488 10.842 1.00 28.98 155 LYS A O 1
ATOM 998 N N . ALA A 1 133 ? 73.160 24.920 10.081 1.00 28.62 156 ALA A N 1
ATOM 999 C CA . ALA A 1 133 ? 72.272 23.851 9.644 1.00 30.76 156 ALA A CA 1
ATOM 1000 C C . ALA A 1 133 ? 72.997 22.980 8.618 1.00 30.96 156 ALA A C 1
ATOM 1001 O O . ALA A 1 133 ? 72.869 21.759 8.637 1.00 33.27 156 ALA A O 1
ATOM 1003 N N . VAL A 1 134 ? 73.768 23.604 7.729 1.00 28.40 157 VAL A N 1
ATOM 1004 C CA . VAL A 1 134 ? 74.504 22.848 6.722 1.00 27.07 157 VAL A CA 1
ATOM 1005 C C . VAL A 1 134 ? 75.589 22.005 7.380 1.00 26.35 157 VAL A C 1
ATOM 1006 O O . VAL A 1 134 ? 75.759 20.828 7.057 1.00 26.81 157 VAL A O 1
ATOM 1010 N N . GLU A 1 135 ? 76.317 22.607 8.313 1.00 26.17 158 GLU A N 1
ATOM 1011 C CA . GLU A 1 135 ? 77.396 21.909 9.003 1.00 27.81 158 GLU A CA 1
ATOM 1012 C C . GLU A 1 135 ? 76.898 20.669 9.752 1.00 24.19 158 GLU A C 1
ATOM 1013 O O . GLU A 1 135 ? 77.474 19.588 9.620 1.00 30.50 158 GLU A O 1
ATOM 1019 N N . TYR A 1 136 ? 75.824 20.820 10.521 1.00 26.40 159 TYR A N 1
ATOM 1020 C CA . TYR A 1 136 ? 75.280 19.697 11.280 1.00 24.05 159 TYR A CA 1
ATOM 1021 C C . TYR A 1 136 ? 74.626 18.647 10.388 1.00 25.37 159 TYR A C 1
ATOM 1022 O O . TYR A 1 136 ? 74.750 17.446 10.642 1.00 21.11 159 TYR A O 1
ATOM 1031 N N . PHE A 1 137 ? 73.923 19.088 9.348 1.00 23.31 160 PHE A N 1
ATOM 1032 C CA . PHE A 1 137 ? 73.304 18.136 8.445 1.00 21.81 160 PHE A CA 1
ATOM 1033 C C . PHE A 1 137 ? 74.390 17.414 7.636 1.00 24.02 160 PHE A C 1
ATOM 1034 O O . PHE A 1 137 ? 74.203 16.270 7.210 1.00 25.72 160 PHE A O 1
ATOM 1042 N N . THR A 1 138 ? 75.534 18.069 7.446 1.00 26.01 161 THR A N 1
ATOM 1043 C CA . THR A 1 138 ? 76.632 17.438 6.728 1.00 27.97 161 THR A CA 1
ATOM 1044 C C . THR A 1 138 ? 77.155 16.296 7.594 1.00 29.05 161 THR A C 1
ATOM 1045 O O . THR A 1 138 ? 77.479 15.219 7.088 1.00 25.75 161 THR A O 1
ATOM 1049 N N . LYS A 1 139 ? 77.228 16.532 8.905 1.00 27.14 162 LYS A N 1
ATOM 1050 C CA . LYS A 1 139 ? 77.694 15.505 9.838 1.00 27.83 162 LYS A CA 1
ATOM 1051 C C . LYS A 1 139 ? 76.668 14.375 9.918 1.00 25.60 162 LYS A C 1
ATOM 1052 O O . LYS A 1 139 ? 77.028 13.197 9.930 1.00 26.54 162 LYS A O 1
ATOM 1058 N N . ALA A 1 140 ? 75.389 14.739 9.973 1.00 22.91 163 ALA A N 1
ATOM 1059 C CA . ALA A 1 140 ? 74.330 13.748 10.035 1.00 21.41 163 ALA A CA 1
ATOM 1060 C C . ALA A 1 140 ? 74.379 12.881 8.783 1.00 25.47 163 ALA A C 1
ATOM 1061 O O . ALA A 1 140 ? 74.286 11.651 8.864 1.00 25.61 163 ALA A O 1
ATOM 1063 N N . CYS A 1 141 ? 74.527 13.516 7.623 1.00 27.78 164 CYS A N 1
ATOM 1064 C CA . CYS A 1 141 ? 74.576 12.761 6.373 1.00 28.33 164 CYS A CA 1
ATOM 1065 C C . CYS A 1 141 ? 75.822 11.873 6.314 1.00 30.65 164 CYS A C 1
ATOM 1066 O O . CYS A 1 141 ? 75.753 10.731 5.867 1.00 25.24 164 CYS A O 1
ATOM 1069 N N . ASP A 1 142 ? 76.962 12.388 6.768 1.00 36.83 165 ASP A N 1
ATOM 1070 C CA . ASP A 1 142 ? 78.177 11.577 6.764 1.00 37.84 165 ASP A CA 1
ATOM 1071 C C . ASP A 1 142 ? 78.025 10.388 7.704 1.00 37.78 165 ASP A C 1
ATOM 1072 O O . ASP A 1 142 ? 78.705 9.368 7.548 1.00 38.99 165 ASP A O 1
ATOM 1077 N N . LEU A 1 143 ? 77.128 10.520 8.679 1.00 34.50 166 LEU A N 1
ATOM 1078 C CA . LEU A 1 143 ? 76.876 9.446 9.635 1.00 33.15 166 LEU A CA 1
ATOM 1079 C C . LEU A 1 1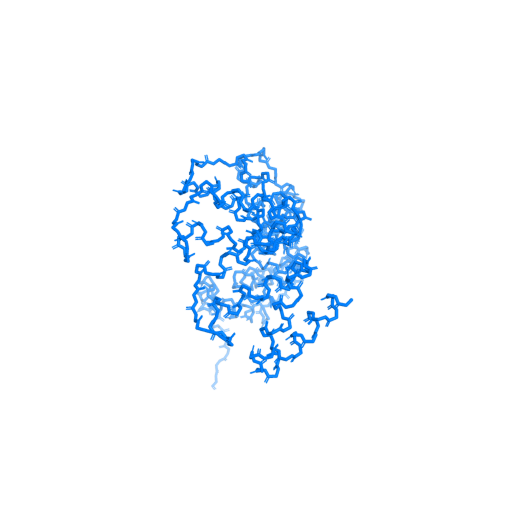43 ? 75.706 8.568 9.195 1.00 32.56 166 LEU A C 1
ATOM 1080 O O . LEU A 1 143 ? 75.123 7.840 10.001 1.00 29.55 166 LEU A O 1
ATOM 1085 N N . ASN A 1 144 ? 75.370 8.658 7.910 1.00 30.75 167 ASN A N 1
ATOM 1086 C CA . ASN A 1 144 ? 74.301 7.864 7.307 1.00 31.53 167 ASN A CA 1
ATOM 1087 C C . ASN A 1 144 ? 72.862 8.155 7.714 1.00 29.19 167 ASN A C 1
ATOM 1088 O O . ASN A 1 144 ? 72.027 7.253 7.715 1.00 33.59 167 ASN A O 1
ATOM 1093 N N . ASP A 1 145 ? 72.555 9.402 8.053 1.00 25.36 168 ASP A N 1
ATOM 1094 C CA . ASP A 1 145 ? 71.176 9.734 8.398 1.00 28.01 168 ASP A CA 1
ATOM 1095 C C . ASP A 1 145 ? 70.450 10.124 7.108 1.00 26.66 168 ASP A C 1
ATOM 1096 O O . ASP A 1 145 ? 70.598 11.247 6.625 1.00 26.11 168 ASP A O 1
ATOM 1101 N N . GLY A 1 146 ? 69.668 9.195 6.564 1.00 26.76 169 GLY A N 1
ATOM 1102 C CA . GLY A 1 146 ? 68.941 9.440 5.328 1.00 26.29 169 GLY A CA 1
ATOM 1103 C C . GLY A 1 146 ? 68.243 10.783 5.198 1.00 28.13 169 GLY A C 1
ATOM 1104 O O . GLY A 1 146 ? 68.520 11.536 4.266 1.00 31.67 169 GLY A O 1
ATOM 1105 N N . ASP A 1 147 ? 67.337 11.091 6.123 1.00 28.50 170 ASP A N 1
ATOM 1106 C CA . ASP A 1 147 ? 66.610 12.359 6.071 1.00 31.58 170 ASP A CA 1
ATOM 1107 C C . ASP A 1 147 ? 67.570 13.541 6.100 1.00 26.87 170 ASP A C 1
ATOM 1108 O O . ASP A 1 147 ? 67.346 14.553 5.435 1.00 27.95 170 ASP A O 1
ATOM 1113 N N . GLY A 1 148 ? 68.645 13.407 6.867 1.00 25.72 171 GLY A N 1
ATOM 1114 C CA . GLY A 1 148 ? 69.623 14.473 6.944 1.00 22.16 171 GLY A CA 1
ATOM 1115 C C . GLY A 1 148 ? 70.223 14.770 5.580 1.00 26.46 171 GLY A C 1
ATOM 1116 O O . GLY A 1 148 ? 70.352 15.935 5.185 1.00 24.66 171 GLY A O 1
ATOM 1117 N N . CYS A 1 149 ? 70.588 13.717 4.853 1.00 21.73 172 CYS A N 1
ATOM 1118 C CA . CYS A 1 149 ? 71.167 13.882 3.521 1.00 24.46 172 CYS A CA 1
ATOM 1119 C C . CYS A 1 149 ? 70.197 14.605 2.589 1.00 26.28 172 CYS A C 1
ATOM 1120 O O . CYS A 1 149 ? 70.597 15.485 1.830 1.00 30.68 172 CYS A O 1
ATOM 1123 N N . THR A 1 150 ? 68.924 14.232 2.650 1.00 25.82 173 THR A N 1
ATOM 1124 C CA . THR A 1 150 ? 67.910 14.856 1.810 1.00 28.26 173 THR A CA 1
ATOM 1125 C C . THR A 1 150 ? 67.768 16.348 2.109 1.00 28.78 173 THR A C 1
ATOM 1126 O O . THR A 1 150 ? 67.720 17.168 1.192 1.00 29.65 173 THR A O 1
ATOM 1130 N N . ILE A 1 151 ? 67.710 16.699 3.390 1.00 27.32 174 ILE A N 1
ATOM 1131 C CA . ILE A 1 151 ? 67.596 18.100 3.794 1.00 26.70 174 ILE A CA 1
ATOM 1132 C C . ILE A 1 151 ? 68.856 18.834 3.323 1.00 29.74 174 ILE A C 1
ATOM 1133 O O . ILE A 1 151 ? 68.783 19.937 2.772 1.00 27.13 174 ILE A O 1
ATOM 1138 N N . LEU A 1 152 ? 70.011 18.211 3.539 1.00 26.61 175 LEU A N 1
ATOM 1139 C CA . LEU A 1 152 ? 71.279 18.789 3.114 1.00 26.68 175 LEU A CA 1
ATOM 1140 C C . LEU A 1 152 ? 71.213 19.016 1.604 1.00 30.00 175 LEU A C 1
ATOM 1141 O O . LEU A 1 152 ? 71.680 20.037 1.097 1.00 27.88 175 LEU A O 1
ATOM 1146 N N . GLY A 1 153 ? 70.629 18.053 0.894 1.00 27.67 176 GLY A N 1
ATOM 1147 C CA . GLY A 1 153 ? 70.500 18.172 -0.547 1.00 30.43 176 GLY A CA 1
ATOM 1148 C C . GLY A 1 153 ? 69.750 19.440 -0.910 1.00 31.02 176 GLY A C 1
ATOM 1149 O O . GLY A 1 153 ? 70.169 20.189 -1.798 1.00 31.23 176 GLY A O 1
ATOM 1150 N N . SER A 1 154 ? 68.643 19.688 -0.214 1.00 29.89 177 SER A N 1
ATOM 1151 C CA . SER A 1 154 ? 67.834 20.872 -0.472 1.00 33.83 177 SER A CA 1
ATOM 1152 C C . SER A 1 154 ? 68.591 22.163 -0.164 1.00 35.84 177 SER A C 1
ATOM 1153 O O . SER A 1 154 ? 68.358 23.193 -0.805 1.00 31.06 177 SER A O 1
ATOM 1156 N N . LEU A 1 155 ? 69.497 22.113 0.811 1.00 33.57 178 LEU A N 1
ATOM 1157 C CA . LEU A 1 155 ? 70.274 23.295 1.171 1.00 32.07 178 LEU A CA 1
ATOM 1158 C C . LEU A 1 155 ? 71.262 23.608 0.053 1.00 31.84 178 LEU A C 1
ATOM 1159 O O . LEU A 1 155 ? 71.452 24.769 -0.306 1.00 30.82 178 LEU A O 1
ATOM 1164 N N . TYR A 1 156 ? 71.887 22.571 -0.499 1.00 30.11 179 TYR A N 1
ATOM 1165 C CA . TYR A 1 156 ? 72.832 22.756 -1.599 1.00 31.12 179 TYR A CA 1
ATOM 1166 C C . TYR A 1 156 ? 72.109 23.280 -2.840 1.00 35.59 179 TYR A C 1
ATOM 1167 O O . TYR A 1 156 ? 72.616 24.155 -3.551 1.00 37.44 179 TYR A O 1
ATOM 1176 N N . ASP A 1 157 ? 70.927 22.734 -3.101 1.00 34.64 180 ASP A N 1
ATOM 1177 C CA . ASP A 1 157 ? 70.147 23.146 -4.256 1.00 37.58 180 ASP A CA 1
ATOM 1178 C C . ASP A 1 157 ? 69.735 24.608 -4.129 1.00 37.87 180 ASP A C 1
ATOM 1179 O O . ASP A 1 157 ? 69.831 25.371 -5.088 1.00 38.36 180 ASP A O 1
ATOM 1184 N N . ALA A 1 158 ? 69.292 24.999 -2.940 1.00 34.05 181 ALA A N 1
ATOM 1185 C CA . ALA A 1 158 ? 68.865 26.372 -2.710 1.00 35.51 181 ALA A CA 1
ATOM 1186 C C . ALA A 1 158 ? 70.044 27.309 -2.466 1.00 38.42 181 ALA A C 1
ATOM 1187 O O . ALA A 1 158 ? 69.919 28.526 -2.602 1.00 40.77 181 ALA A O 1
ATOM 1189 N N . GLY A 1 159 ? 71.191 26.746 -2.107 1.00 36.80 182 GLY A N 1
ATOM 1190 C CA . GLY A 1 159 ? 72.354 27.571 -1.845 1.00 38.40 182 GLY A CA 1
ATOM 1191 C C . GLY A 1 159 ? 72.204 28.353 -0.552 1.00 43.03 182 GLY A C 1
ATOM 1192 O O . GLY A 1 159 ? 72.583 29.522 -0.479 1.00 43.33 182 GLY A O 1
ATOM 1193 N N . ARG A 1 160 ? 71.640 27.714 0.471 1.00 44.67 183 ARG A N 1
ATOM 1194 C CA . ARG A 1 160 ? 71.458 28.360 1.769 1.00 45.36 183 ARG A CA 1
ATOM 1195 C C . ARG A 1 160 ? 72.466 27.809 2.761 1.00 42.19 183 ARG A C 1
ATOM 1196 O O . ARG A 1 160 ? 72.535 26.599 2.977 1.00 41.62 183 ARG A O 1
ATOM 1204 N N . GLY A 1 161 ? 73.244 28.704 3.361 1.00 41.40 184 GLY A N 1
ATOM 1205 C CA . GLY A 1 161 ? 74.249 28.292 4.324 1.00 40.98 184 GLY A CA 1
ATOM 1206 C C . GLY A 1 161 ? 75.449 27.672 3.640 1.00 39.28 184 GLY A C 1
ATOM 1207 O O . GLY A 1 161 ? 76.391 27.216 4.289 1.00 37.80 184 GLY A O 1
ATOM 1208 N N . THR A 1 162 ? 75.414 27.668 2.313 1.00 38.15 185 THR A N 1
ATOM 1209 C CA . THR A 1 162 ? 76.491 27.095 1.517 1.00 36.15 185 THR A CA 1
ATOM 1210 C C . THR A 1 162 ? 76.287 27.497 0.053 1.00 35.19 185 THR A C 1
ATOM 1211 O O . THR A 1 162 ? 75.172 27.800 -0.362 1.00 36.14 185 THR A O 1
ATOM 1215 N N . PRO A 1 163 ? 77.368 27.534 -0.740 1.00 36.77 186 PRO A N 1
ATOM 1216 C CA . PRO A 1 163 ? 77.244 27.905 -2.156 1.00 37.20 186 PRO A CA 1
ATOM 1217 C C . PRO A 1 163 ? 76.282 26.976 -2.907 1.00 39.36 186 PRO A C 1
ATOM 1218 O O . PRO A 1 163 ? 76.309 25.759 -2.717 1.00 37.33 186 PRO A O 1
ATOM 1222 N N . LYS A 1 164 ? 75.427 27.541 -3.756 1.00 39.09 187 LYS A N 1
ATOM 1223 C CA . LYS A 1 164 ? 74.499 26.717 -4.525 1.00 37.29 187 LYS A CA 1
ATOM 1224 C C . LYS A 1 164 ? 75.315 25.758 -5.382 1.00 37.01 187 LYS A C 1
ATOM 1225 O O . LYS A 1 164 ? 76.133 26.183 -6.194 1.00 37.09 187 LYS A O 1
ATOM 1231 N N . ASP A 1 165 ? 75.101 24.462 -5.198 1.00 38.10 188 ASP A N 1
ATOM 1232 C CA . ASP A 1 165 ? 75.841 23.467 -5.962 1.00 38.65 188 ASP A CA 1
ATOM 1233 C C . ASP A 1 165 ? 74.922 22.291 -6.253 1.00 40.38 188 ASP A C 1
ATOM 1234 O O . ASP A 1 165 ? 74.668 21.455 -5.381 1.00 34.08 188 ASP A O 1
ATOM 1239 N N . LEU A 1 166 ? 74.420 22.237 -7.483 1.00 38.38 189 LEU A N 1
ATOM 1240 C CA . LEU A 1 166 ? 73.520 21.174 -7.900 1.00 40.05 189 LEU A CA 1
ATOM 1241 C C . LEU A 1 166 ? 74.173 19.797 -7.886 1.00 39.46 189 LEU A C 1
ATOM 1242 O O . LEU A 1 166 ? 73.500 18.792 -7.660 1.00 40.59 189 LEU A O 1
ATOM 1247 N N . LYS A 1 167 ? 75.478 19.744 -8.128 1.00 38.88 190 LYS A N 1
ATOM 1248 C CA . LYS A 1 167 ? 76.182 18.466 -8.128 1.00 39.18 190 LYS A CA 1
ATOM 1249 C C . LYS A 1 167 ? 76.224 17.903 -6.709 1.00 39.97 190 LYS A C 1
ATOM 1250 O O . LYS A 1 167 ? 76.052 16.703 -6.502 1.00 39.40 190 LYS A O 1
ATOM 1256 N N . LYS A 1 168 ? 76.462 18.771 -5.731 1.00 39.87 191 LYS A N 1
ATOM 1257 C CA . LYS A 1 168 ? 76.497 18.332 -4.338 1.00 37.56 191 LYS A CA 1
ATOM 1258 C C . LYS A 1 168 ? 75.079 17.995 -3.890 1.00 34.56 191 LYS A C 1
ATOM 1259 O O . LYS A 1 168 ? 74.870 17.051 -3.129 1.00 34.08 191 LYS A O 1
ATOM 1265 N N . ALA A 1 169 ? 74.104 18.767 -4.368 1.00 31.08 192 ALA A N 1
ATOM 1266 C CA . ALA A 1 169 ? 72.714 18.515 -4.017 1.00 29.71 192 ALA A CA 1
ATOM 1267 C C . ALA A 1 169 ? 72.328 17.105 -4.467 1.00 32.01 192 ALA A C 1
ATOM 1268 O O . ALA A 1 169 ? 71.742 16.336 -3.697 1.00 29.18 192 ALA A O 1
ATOM 1270 N N . LEU A 1 170 ? 72.674 16.769 -5.709 1.00 30.46 193 LEU A N 1
ATOM 1271 C CA . LEU A 1 170 ? 72.373 15.458 -6.283 1.00 30.98 193 LEU A CA 1
ATOM 1272 C C . LEU A 1 170 ? 73.077 14.335 -5.536 1.00 30.64 193 LEU A C 1
ATOM 1273 O O . LEU A 1 170 ? 72.498 13.273 -5.308 1.00 34.65 193 LEU A O 1
ATOM 1278 N N . ALA A 1 171 ? 74.334 14.564 -5.171 1.00 32.86 194 ALA A N 1
ATOM 1279 C CA . ALA A 1 171 ? 75.105 13.565 -4.435 1.00 33.06 194 ALA A CA 1
ATOM 1280 C C . ALA A 1 171 ? 74.411 13.274 -3.104 1.00 32.06 194 ALA A C 1
ATOM 1281 O O . ALA A 1 171 ? 74.269 12.112 -2.705 1.00 32.95 194 ALA A O 1
ATOM 1283 N N . SER A 1 172 ? 73.965 14.331 -2.428 1.00 29.50 195 SER A N 1
ATOM 1284 C CA . SER A 1 172 ? 73.274 14.187 -1.148 1.00 31.25 195 SER A CA 1
ATOM 1285 C C . SER A 1 172 ? 71.976 13.398 -1.323 1.00 32.34 195 SER A C 1
ATOM 1286 O O . SER A 1 172 ? 71.725 12.431 -0.598 1.00 32.12 195 SER A O 1
ATOM 1289 N N . TYR A 1 173 ? 71.154 13.810 -2.286 1.00 31.46 196 TYR A N 1
ATOM 1290 C CA . TYR A 1 173 ? 69.893 13.128 -2.553 1.00 28.21 196 TYR A CA 1
ATOM 1291 C C . TYR A 1 173 ? 70.165 11.672 -2.920 1.00 30.07 196 TYR A C 1
ATOM 1292 O O . TYR A 1 173 ? 69.461 10.763 -2.472 1.00 28.07 196 TYR A O 1
ATOM 1301 N N . ASP A 1 174 ? 71.196 11.458 -3.734 1.00 34.57 197 ASP A N 1
ATOM 1302 C CA . ASP A 1 174 ? 71.568 10.111 -4.165 1.00 35.13 197 ASP A CA 1
ATOM 1303 C C . ASP A 1 174 ? 71.944 9.231 -2.982 1.00 34.61 197 ASP A C 1
ATOM 1304 O O . ASP A 1 174 ? 71.536 8.068 -2.902 1.00 31.91 197 ASP A O 1
ATOM 1309 N N . LYS A 1 175 ? 72.733 9.783 -2.066 1.00 34.76 198 LYS A N 1
ATOM 1310 C CA . LYS A 1 175 ? 73.135 9.025 -0.894 1.00 32.72 198 LYS A CA 1
ATOM 1311 C C . LYS A 1 175 ? 71.898 8.741 -0.054 1.00 31.75 198 LYS A C 1
ATOM 1312 O O . LYS A 1 175 ? 71.728 7.641 0.485 1.00 28.28 198 LYS A O 1
ATOM 1318 N N . ALA A 1 176 ? 71.031 9.743 0.053 1.00 29.37 199 ALA A N 1
ATOM 1319 C CA . ALA A 1 176 ? 69.798 9.593 0.809 1.00 27.62 199 ALA A CA 1
ATOM 1320 C C . ALA A 1 176 ? 68.995 8.454 0.184 1.00 28.22 199 ALA A C 1
ATOM 1321 O O . ALA A 1 176 ? 68.350 7.671 0.888 1.00 24.63 199 ALA A O 1
ATOM 1323 N N . CYS A 1 177 ? 69.039 8.364 -1.144 1.00 31.04 200 CYS A N 1
ATOM 1324 C CA . CYS A 1 177 ? 68.316 7.311 -1.849 1.00 29.52 200 CYS A CA 1
ATOM 1325 C C . CYS A 1 177 ? 68.937 5.955 -1.509 1.00 29.44 200 CYS A C 1
ATOM 1326 O O . CYS A 1 177 ? 68.223 4.979 -1.293 1.00 31.06 200 CYS A O 1
ATOM 1329 N N . ASP A 1 178 ? 70.264 5.891 -1.452 1.00 32.23 201 ASP A N 1
ATOM 1330 C CA . ASP A 1 178 ? 70.919 4.633 -1.095 1.00 35.25 201 ASP A CA 1
ATOM 1331 C C . ASP A 1 178 ? 70.551 4.265 0.335 1.00 34.19 201 ASP A C 1
ATOM 1332 O O . ASP A 1 178 ? 70.495 3.089 0.689 1.00 37.27 201 ASP A O 1
ATOM 1337 N N . LEU A 1 179 ? 70.300 5.285 1.151 1.00 34.84 202 LEU A N 1
ATOM 1338 C CA . LEU A 1 179 ? 69.937 5.087 2.544 1.00 32.80 202 LEU A CA 1
ATOM 1339 C C . LEU A 1 179 ? 68.446 4.795 2.683 1.00 34.13 202 LEU A C 1
ATOM 1340 O O . LEU A 1 179 ? 67.894 4.846 3.779 1.00 32.21 202 LEU A O 1
ATOM 1345 N N . LYS A 1 180 ? 67.803 4.493 1.558 1.00 36.29 203 LYS A N 1
ATOM 1346 C CA . LYS A 1 180 ? 66.380 4.161 1.525 1.00 36.76 203 LYS A CA 1
ATOM 1347 C C . LYS A 1 180 ? 65.419 5.312 1.810 1.00 33.96 203 LYS A C 1
ATOM 1348 O O . LYS A 1 180 ? 64.282 5.077 2.220 1.00 33.41 203 LYS A O 1
ATOM 1354 N N . ASP A 1 181 ? 65.858 6.548 1.602 1.00 29.09 204 ASP A N 1
ATOM 1355 C CA . ASP A 1 181 ? 64.986 7.704 1.832 1.00 33.24 204 ASP A CA 1
ATOM 1356 C C . ASP A 1 181 ? 64.309 8.045 0.500 1.00 32.88 204 ASP A C 1
ATOM 1357 O O . ASP A 1 181 ? 64.931 8.657 -0.370 1.00 33.06 204 ASP A O 1
ATOM 1362 N N . SER A 1 182 ? 63.042 7.651 0.345 1.00 28.88 205 SER A N 1
ATOM 1363 C CA . SER A 1 182 ? 62.306 7.880 -0.908 1.00 29.48 205 SER A CA 1
ATOM 1364 C C . SER A 1 182 ? 62.291 9.326 -1.393 1.00 30.53 205 SER A C 1
ATOM 1365 O O . SER A 1 182 ? 62.405 9.580 -2.592 1.00 31.02 205 SER A O 1
ATOM 1368 N N . PRO A 1 183 ? 62.129 10.297 -0.478 1.00 32.00 206 PRO A N 1
ATOM 1369 C CA . PRO A 1 183 ? 62.123 11.689 -0.938 1.00 30.68 206 PRO A CA 1
ATOM 1370 C C . PRO A 1 183 ? 63.437 11.975 -1.654 1.00 31.77 206 PRO A C 1
ATOM 1371 O O . PRO A 1 183 ? 63.491 12.762 -2.602 1.00 33.16 206 PRO A O 1
ATOM 1375 N N . GLY A 1 184 ? 64.495 11.313 -1.195 1.00 28.93 207 GLY A N 1
ATOM 1376 C CA . GLY A 1 184 ? 65.801 11.491 -1.800 1.00 29.27 207 GLY A CA 1
ATOM 1377 C C . GLY A 1 184 ? 65.848 10.900 -3.196 1.00 32.22 207 GLY A C 1
ATOM 1378 O O . GLY A 1 184 ? 66.390 11.513 -4.118 1.00 30.97 207 GLY A O 1
ATOM 1379 N N . CYS A 1 185 ? 65.289 9.704 -3.355 1.00 31.71 208 CYS A N 1
ATOM 1380 C CA . CYS A 1 185 ? 65.260 9.055 -4.662 1.00 35.59 208 CYS A CA 1
ATOM 1381 C C . CYS A 1 185 ? 64.441 9.909 -5.624 1.00 33.28 208 CYS A C 1
ATOM 1382 O O . CYS A 1 185 ? 64.793 10.053 -6.793 1.00 36.05 208 CYS A O 1
ATOM 1385 N N . PHE A 1 186 ? 63.349 10.475 -5.117 1.00 30.91 209 PHE A N 1
ATOM 1386 C CA . PHE A 1 186 ? 62.467 11.319 -5.916 1.00 34.56 209 PHE A CA 1
ATOM 1387 C C . PHE A 1 186 ? 63.231 12.510 -6.485 1.00 38.06 209 PHE A C 1
ATOM 1388 O O . PHE A 1 186 ? 63.313 12.684 -7.704 1.00 38.51 209 PHE A O 1
ATOM 1396 N N . ASN A 1 187 ? 63.790 13.325 -5.595 1.00 35.63 210 ASN A N 1
ATOM 1397 C CA . ASN A 1 187 ? 64.552 14.502 -6.001 1.00 37.10 210 ASN A CA 1
ATOM 1398 C C . ASN A 1 187 ? 65.732 14.133 -6.894 1.00 38.02 210 ASN A C 1
ATOM 1399 O O . ASN A 1 187 ? 66.037 14.837 -7.859 1.00 36.94 210 ASN A O 1
ATOM 1404 N N . ALA A 1 188 ? 66.396 13.028 -6.570 1.00 39.75 211 ALA A N 1
ATOM 1405 C CA . ALA A 1 188 ? 67.533 12.579 -7.361 1.00 40.51 211 ALA A CA 1
ATOM 1406 C C . ALA A 1 188 ? 67.050 12.270 -8.776 1.00 41.94 211 ALA A C 1
ATOM 1407 O O . ALA A 1 188 ? 67.695 12.641 -9.754 1.00 43.16 211 ALA A O 1
ATOM 1409 N N . GLY A 1 189 ? 65.907 11.596 -8.873 1.00 41.95 212 GLY A N 1
ATOM 1410 C CA . GLY A 1 189 ? 65.352 11.263 -10.171 1.00 42.11 212 GLY A CA 1
ATOM 1411 C C . GLY A 1 189 ? 65.038 12.514 -10.968 1.00 41.35 212 GLY A C 1
ATOM 1412 O O . GLY A 1 189 ? 65.349 12.590 -12.154 1.00 43.47 212 GLY A O 1
ATOM 1413 N N . ASN A 1 190 ? 64.426 13.496 -10.312 1.00 41.17 213 ASN A N 1
ATOM 1414 C CA . ASN A 1 190 ? 64.070 14.752 -10.954 1.00 42.67 213 ASN A CA 1
ATOM 1415 C C . ASN A 1 190 ? 65.293 15.423 -11.556 1.00 47.46 213 ASN A C 1
ATOM 1416 O O . ASN A 1 190 ? 65.270 15.853 -12.709 1.00 46.89 213 ASN A O 1
ATOM 1421 N N . MET A 1 191 ? 66.362 15.514 -10.770 1.00 48.43 214 MET A N 1
ATOM 1422 C CA . MET A 1 191 ? 67.584 16.149 -11.242 1.00 48.33 214 MET A CA 1
ATOM 1423 C C . MET A 1 191 ? 68.167 15.408 -12.439 1.00 48.56 214 MET A C 1
ATOM 1424 O O . MET A 1 191 ? 68.638 16.035 -13.384 1.00 47.93 214 MET A O 1
ATOM 1429 N N . TYR A 1 192 ? 68.122 14.078 -12.404 1.00 49.42 215 TYR A N 1
ATOM 1430 C CA . TYR A 1 192 ? 68.640 13.270 -13.505 1.00 54.53 215 TYR A CA 1
ATOM 1431 C C . TYR A 1 192 ? 67.775 13.403 -14.755 1.00 57.96 215 TYR A C 1
ATOM 1432 O O . TYR A 1 192 ? 68.262 13.258 -15.878 1.00 55.22 215 TYR A O 1
ATOM 1441 N N . HIS A 1 193 ? 66.493 13.683 -14.549 1.00 61.12 216 HIS A N 1
ATOM 1442 C CA . HIS A 1 193 ? 65.551 13.831 -15.648 1.00 65.80 216 HIS A CA 1
ATOM 1443 C C . HIS A 1 193 ? 65.587 15.240 -16.232 1.00 68.13 216 HIS A C 1
ATOM 1444 O O . HIS A 1 193 ? 65.246 15.444 -17.397 1.00 69.06 216 HIS A O 1
ATOM 1451 N N . HIS A 1 194 ? 66.005 16.208 -15.422 1.00 69.10 217 HIS A N 1
ATOM 1452 C CA . HIS A 1 194 ? 66.086 17.595 -15.864 1.00 71.82 217 HIS A CA 1
ATOM 1453 C C . HIS A 1 194 ? 67.520 18.009 -16.176 1.00 71.77 217 HIS A C 1
ATOM 1454 O O . HIS A 1 194 ? 67.769 19.142 -16.582 1.00 71.35 217 HIS A O 1
ATOM 1461 N N . GLY A 1 195 ? 68.460 17.087 -15.990 1.00 71.02 218 GLY A N 1
ATOM 1462 C CA . GLY A 1 195 ? 69.855 17.395 -16.255 1.00 70.68 218 GLY A CA 1
ATOM 1463 C C . GLY A 1 195 ? 70.413 18.450 -15.312 1.00 71.03 218 GLY A C 1
ATOM 1464 O O . GLY A 1 195 ? 71.138 19.352 -15.734 1.00 69.01 218 GLY A O 1
ATOM 1465 N N . GLU A 1 196 ? 70.074 18.330 -14.029 1.00 71.63 219 GLU A N 1
ATOM 1466 C CA . GLU A 1 196 ? 70.530 19.266 -13.004 1.00 71.14 219 GLU A CA 1
ATOM 1467 C C . GLU A 1 196 ? 71.518 18.584 -12.062 1.00 68.71 219 GLU A C 1
ATOM 1468 O O . GLU A 1 196 ? 71.183 17.593 -11.411 1.00 66.99 219 GLU A O 1
ATOM 1474 N N . GLY A 1 197 ? 72.729 19.125 -11.985 1.00 66.21 220 GLY A N 1
ATOM 1475 C CA . GLY A 1 197 ? 73.743 18.543 -11.124 1.00 66.18 220 GLY A CA 1
ATOM 1476 C C . GLY A 1 197 ? 74.474 17.429 -11.849 1.00 67.75 220 GLY A C 1
ATOM 1477 O O . GLY A 1 197 ? 75.452 16.869 -11.346 1.00 66.98 220 GLY A O 1
ATOM 1478 N N . ALA A 1 198 ? 73.988 17.112 -13.045 1.00 67.80 221 ALA A N 1
ATOM 1479 C CA . ALA A 1 198 ? 74.567 16.069 -13.880 1.00 68.09 221 ALA A CA 1
ATOM 1480 C C . ALA A 1 198 ? 73.895 16.105 -15.249 1.00 69.16 221 ALA A C 1
ATOM 1481 O O . ALA A 1 198 ? 72.808 16.661 -15.401 1.00 68.96 221 ALA A O 1
ATOM 1483 N N . THR A 1 199 ? 74.546 15.514 -16.243 1.00 69.82 222 THR A N 1
ATOM 1484 C CA . THR A 1 199 ? 74.001 15.485 -17.594 1.00 70.84 222 THR A CA 1
ATOM 1485 C C . THR A 1 199 ? 72.702 14.678 -17.630 1.00 69.81 222 THR A C 1
ATOM 1486 O O . THR A 1 199 ? 72.575 13.668 -16.935 1.00 68.3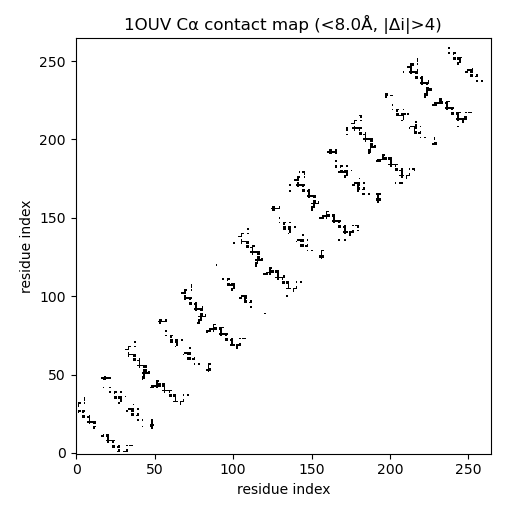4 222 THR A O 1
ATOM 1490 N N . LYS A 1 200 ? 71.738 15.136 -18.430 1.00 66.95 223 LYS A N 1
ATOM 1491 C CA . LYS A 1 200 ? 70.452 14.453 -18.565 1.00 61.80 223 LYS A CA 1
ATOM 1492 C C . LYS A 1 200 ? 70.672 12.965 -18.786 1.00 60.01 223 LYS A C 1
ATOM 1493 O O . LYS A 1 200 ? 71.468 12.567 -19.637 1.00 59.15 223 LYS A O 1
ATOM 1499 N N . ASN A 1 201 ? 69.963 12.143 -18.022 1.00 56.09 224 ASN A N 1
ATOM 1500 C CA . ASN A 1 201 ? 70.102 10.700 -18.142 1.00 56.72 224 ASN A CA 1
ATOM 1501 C C . ASN A 1 201 ? 68.803 10.026 -17.724 1.00 59.31 224 ASN A C 1
ATOM 1502 O O . ASN A 1 201 ? 68.600 9.724 -16.546 1.00 55.60 224 ASN A O 1
ATOM 1507 N N . PHE A 1 202 ? 67.922 9.796 -18.692 1.00 60.70 225 PHE A N 1
ATOM 1508 C CA . PHE A 1 202 ? 66.642 9.162 -18.414 1.00 64.11 225 PHE A CA 1
ATOM 1509 C C . PHE A 1 202 ? 66.823 7.786 -17.781 1.00 63.85 225 PHE A C 1
ATOM 1510 O O . PHE A 1 202 ? 65.989 7.344 -16.989 1.00 64.91 225 PHE A O 1
ATOM 1518 N N . LYS A 1 203 ? 67.915 7.113 -18.130 1.00 62.45 226 LYS A N 1
ATOM 1519 C CA . LYS A 1 203 ? 68.200 5.792 -17.583 1.00 60.74 226 LYS A CA 1
ATOM 1520 C C . LYS A 1 203 ? 68.334 5.869 -16.064 1.00 60.12 226 LYS A C 1
ATOM 1521 O O . LYS A 1 203 ? 67.710 5.094 -15.336 1.00 59.32 226 LYS A O 1
ATOM 1527 N N . GLU A 1 204 ? 69.152 6.806 -15.593 1.00 58.25 227 GLU A N 1
ATOM 1528 C CA . GLU A 1 204 ? 69.364 6.987 -14.158 1.00 56.83 227 GLU A CA 1
ATOM 1529 C C . GLU A 1 204 ? 68.078 7.436 -13.477 1.00 54.84 227 GLU A C 1
ATOM 1530 O O . GLU A 1 204 ? 67.715 6.922 -12.419 1.00 52.19 227 GLU A O 1
ATOM 1536 N N . ALA A 1 205 ? 67.393 8.396 -14.093 1.00 52.57 228 ALA A N 1
ATOM 1537 C CA . ALA A 1 205 ? 66.140 8.907 -13.555 1.00 52.29 228 ALA A CA 1
ATOM 1538 C C . ALA A 1 205 ? 65.157 7.754 -13.371 1.00 52.76 228 ALA A C 1
ATOM 1539 O O . ALA A 1 205 ? 64.415 7.710 -12.388 1.00 52.99 228 ALA A O 1
ATOM 1541 N N . LEU A 1 206 ? 65.164 6.820 -14.318 1.00 50.76 229 LEU A N 1
ATOM 1542 C CA . LEU A 1 206 ? 64.279 5.660 -14.258 1.00 51.63 229 LEU A CA 1
ATOM 1543 C C . LEU A 1 206 ? 64.541 4.823 -13.017 1.00 47.78 229 LEU A C 1
ATOM 1544 O O . LEU A 1 206 ? 63.603 4.401 -12.339 1.00 46.92 229 LEU A O 1
ATOM 1549 N N . ALA A 1 207 ? 65.817 4.575 -12.732 1.00 42.99 230 ALA A N 1
ATOM 1550 C CA . ALA A 1 207 ? 66.194 3.788 -11.565 1.00 44.82 230 ALA A CA 1
ATOM 1551 C C . ALA A 1 207 ? 65.787 4.519 -10.290 1.00 44.91 230 ALA A C 1
ATOM 1552 O O . ALA A 1 207 ? 65.277 3.908 -9.352 1.00 46.77 230 ALA A O 1
ATOM 1554 N N . ARG A 1 208 ? 66.007 5.832 -10.266 1.00 44.83 231 ARG A N 1
ATOM 1555 C CA . ARG A 1 208 ? 65.666 6.649 -9.105 1.00 46.06 231 ARG A CA 1
ATOM 1556 C C . ARG A 1 208 ? 64.159 6.606 -8.859 1.00 46.68 231 ARG A C 1
ATOM 1557 O O . ARG A 1 208 ? 63.710 6.275 -7.757 1.00 44.26 231 ARG A O 1
ATOM 1565 N N . TYR A 1 209 ? 63.384 6.939 -9.889 1.00 46.42 232 TYR A N 1
ATOM 1566 C CA . TYR A 1 209 ? 61.928 6.929 -9.792 1.00 44.63 232 TYR A CA 1
ATOM 1567 C C . TYR A 1 209 ? 61.403 5.555 -9.394 1.00 46.53 232 TYR A C 1
ATOM 1568 O O . TYR A 1 209 ? 60.471 5.447 -8.599 1.00 50.26 232 TYR A O 1
ATOM 1577 N N . SER A 1 210 ? 62.001 4.503 -9.942 1.00 46.84 233 SER A N 1
ATOM 1578 C CA . SER A 1 210 ? 61.561 3.155 -9.619 1.00 49.74 233 SER A CA 1
ATOM 1579 C C . SER A 1 210 ? 61.804 2.854 -8.144 1.00 48.78 233 SER A C 1
ATOM 1580 O O . SER A 1 210 ? 60.930 2.311 -7.471 1.00 51.15 233 SER A O 1
ATOM 1583 N N . LYS A 1 211 ? 62.987 3.203 -7.641 1.00 49.73 234 LYS A N 1
ATOM 1584 C CA . LYS A 1 211 ? 63.298 2.962 -6.232 1.00 46.22 234 LYS A CA 1
ATOM 1585 C C . LYS A 1 211 ? 62.347 3.758 -5.353 1.00 40.69 234 LYS A C 1
ATOM 1586 O O . LYS A 1 211 ? 61.828 3.247 -4.364 1.00 42.72 234 LYS A O 1
ATOM 1592 N N . ALA A 1 212 ? 62.120 5.013 -5.724 1.00 39.14 235 ALA A N 1
ATOM 1593 C CA . ALA A 1 212 ? 61.219 5.872 -4.972 1.00 35.92 235 ALA A CA 1
ATOM 1594 C C . ALA A 1 212 ? 59.831 5.251 -4.960 1.00 41.97 235 ALA A C 1
ATOM 1595 O O . ALA A 1 212 ? 59.180 5.169 -3.913 1.00 40.30 235 ALA A O 1
ATOM 1597 N N . CYS A 1 213 ? 59.382 4.805 -6.130 1.00 41.87 236 CYS A N 1
ATOM 1598 C CA . CYS A 1 213 ? 58.062 4.195 -6.239 1.00 44.87 236 CYS A CA 1
ATOM 1599 C C . CYS A 1 213 ? 57.966 2.930 -5.396 1.00 43.60 236 CYS A C 1
ATOM 1600 O O . CYS A 1 213 ? 56.939 2.671 -4.773 1.00 44.36 236 CYS A O 1
ATOM 1603 N N . GLU A 1 214 ? 59.037 2.146 -5.376 1.00 46.03 237 GLU A N 1
ATOM 1604 C CA . GLU A 1 214 ? 59.055 0.923 -4.588 1.00 49.92 237 GLU A CA 1
ATOM 1605 C C . GLU A 1 214 ? 58.977 1.238 -3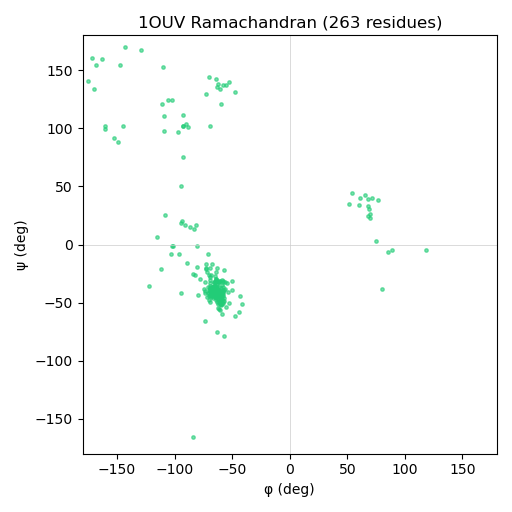.102 1.00 47.93 237 GLU A C 1
ATOM 1606 O O . GLU A 1 214 ? 58.409 0.469 -2.327 1.00 48.91 237 GLU A O 1
ATOM 1612 N N . LEU A 1 215 ? 59.544 2.374 -2.708 1.00 45.58 238 LEU A N 1
ATOM 1613 C CA . LEU A 1 215 ? 59.529 2.796 -1.313 1.00 40.33 238 LEU A CA 1
ATOM 1614 C C . LEU A 1 215 ? 58.204 3.456 -0.975 1.00 41.99 238 LEU A C 1
ATOM 1615 O O . LEU A 1 215 ? 58.094 4.162 0.028 1.00 41.71 238 LEU A O 1
ATOM 1620 N N . GLU A 1 216 ? 57.208 3.235 -1.831 1.00 41.80 239 GLU A N 1
ATOM 1621 C CA . GLU A 1 216 ? 55.867 3.785 -1.639 1.00 41.37 239 GLU A CA 1
ATOM 1622 C C . GLU A 1 216 ? 55.793 5.303 -1.789 1.00 38.65 239 GLU A C 1
ATOM 1623 O O . GLU A 1 216 ? 55.001 5.952 -1.109 1.00 41.60 239 GLU A O 1
ATOM 1629 N N . ASN A 1 217 ? 56.613 5.877 -2.665 1.00 38.90 240 ASN A N 1
ATOM 1630 C CA . ASN A 1 217 ? 56.582 7.324 -2.866 1.00 37.22 240 ASN A CA 1
ATOM 1631 C C . ASN A 1 217 ? 55.639 7.667 -4.019 1.00 40.68 240 ASN A C 1
ATOM 1632 O O . ASN A 1 217 ? 55.925 7.350 -5.177 1.00 36.77 240 ASN A O 1
ATOM 1637 N N . GLY A 1 218 ? 54.521 8.312 -3.689 1.00 40.98 241 GLY A N 1
ATOM 1638 C CA . GLY A 1 218 ? 53.539 8.686 -4.695 1.00 41.68 241 GLY A CA 1
ATOM 1639 C C . GLY A 1 218 ? 54.138 9.360 -5.915 1.00 41.54 241 GLY A C 1
ATOM 1640 O O . GLY A 1 218 ? 54.036 8.850 -7.031 1.00 39.59 241 GLY A O 1
ATOM 1641 N N . GLY A 1 219 ? 54.769 10.510 -5.699 1.00 40.29 242 GLY A N 1
ATOM 1642 C CA . GLY A 1 219 ? 55.377 11.238 -6.796 1.00 39.73 242 GLY A CA 1
ATOM 1643 C C . GLY A 1 219 ? 56.391 10.403 -7.553 1.00 39.04 242 GLY A C 1
ATOM 1644 O O . GLY A 1 219 ? 56.704 10.692 -8.704 1.00 43.53 242 GLY A O 1
ATOM 1645 N N . GLY A 1 220 ? 56.907 9.365 -6.907 1.00 37.56 243 GLY A N 1
ATOM 1646 C CA . GLY A 1 220 ? 57.884 8.509 -7.552 1.00 39.68 243 GLY A CA 1
ATOM 1647 C C . GLY A 1 220 ? 57.250 7.638 -8.619 1.00 43.38 243 GLY A C 1
ATOM 1648 O O . GLY A 1 220 ? 57.783 7.495 -9.720 1.00 42.03 243 GLY A O 1
ATOM 1649 N N . CYS A 1 221 ? 56.110 7.041 -8.290 1.00 44.00 244 CYS A N 1
ATOM 1650 C CA . CYS A 1 221 ? 55.405 6.187 -9.235 1.00 46.53 244 CYS A CA 1
ATOM 1651 C C . CYS A 1 221 ? 54.824 7.038 -10.362 1.00 47.80 244 CYS A C 1
ATOM 1652 O O . CYS A 1 221 ? 54.832 6.635 -11.525 1.00 47.99 244 CYS A O 1
ATOM 1655 N N . PHE A 1 222 ? 54.316 8.214 -10.001 1.00 47.49 245 PHE A N 1
ATOM 1656 C CA . PHE A 1 222 ? 53.725 9.137 -10.960 1.00 49.24 245 PHE A CA 1
ATOM 1657 C C . PHE A 1 222 ? 54.734 9.570 -12.021 1.00 49.51 245 PHE A C 1
ATOM 1658 O O . PHE A 1 222 ? 54.494 9.405 -13.218 1.00 48.57 245 PHE A O 1
ATOM 1666 N N . ASN A 1 223 ? 55.858 10.130 -11.582 1.00 47.88 246 ASN A N 1
ATOM 1667 C CA . ASN A 1 223 ? 56.895 10.576 -12.505 1.00 47.40 246 ASN A CA 1
ATOM 1668 C C . ASN A 1 223 ? 57.441 9.399 -13.308 1.00 47.67 246 ASN A C 1
ATOM 1669 O O . ASN A 1 223 ? 57.856 9.559 -14.455 1.00 50.06 246 ASN A O 1
ATOM 1674 N N . LEU A 1 224 ? 57.440 8.218 -12.698 1.00 46.97 247 LEU A N 1
ATOM 1675 C CA . LEU A 1 224 ? 57.922 7.016 -13.365 1.00 48.26 247 LEU A CA 1
ATOM 1676 C C . LEU A 1 224 ? 56.958 6.647 -14.487 1.00 52.64 247 LEU A C 1
ATOM 1677 O O . LEU A 1 224 ? 57.375 6.212 -15.563 1.00 52.44 247 LEU A O 1
ATOM 1682 N N . GLY A 1 225 ? 55.665 6.822 -14.225 1.00 54.27 248 GLY A N 1
ATOM 1683 C CA . GLY A 1 225 ? 54.656 6.516 -15.222 1.00 53.81 248 GLY A CA 1
ATOM 1684 C C . GLY A 1 225 ? 54.780 7.446 -16.412 1.00 55.44 248 GLY A C 1
ATOM 1685 O O . GLY A 1 225 ? 54.662 7.017 -17.557 1.00 58.91 248 GLY A O 1
ATOM 1686 N N . ALA A 1 226 ? 55.023 8.725 -16.137 1.00 55.19 249 ALA A N 1
ATOM 1687 C CA . ALA A 1 226 ? 55.173 9.720 -17.189 1.00 58.63 249 ALA A CA 1
ATOM 1688 C C . ALA A 1 226 ? 56.364 9.372 -18.077 1.00 60.70 249 ALA A C 1
ATOM 1689 O O . ALA A 1 226 ? 56.355 9.647 -19.275 1.00 64.22 249 ALA A O 1
ATOM 1691 N N . MET A 1 227 ? 57.387 8.765 -17.480 1.00 62.97 250 MET A N 1
ATOM 1692 C CA . MET A 1 227 ? 58.590 8.363 -18.207 1.00 66.90 250 MET A CA 1
ATOM 1693 C C . MET A 1 227 ? 58.238 7.334 -19.276 1.00 67.31 250 MET A C 1
ATOM 1694 O O . MET A 1 227 ? 58.669 7.436 -20.426 1.00 66.82 250 MET A O 1
ATOM 1699 N N . GLN A 1 228 ? 57.450 6.343 -18.875 1.00 67.84 251 GLN A N 1
ATOM 1700 C CA . GLN A 1 228 ? 57.030 5.259 -19.757 1.00 71.09 251 GLN A CA 1
ATOM 1701 C C . GLN A 1 228 ? 55.967 5.704 -20.763 1.00 73.02 251 GLN A C 1
ATOM 1702 O O . GLN A 1 228 ? 55.982 5.289 -21.925 1.00 72.09 251 GLN A O 1
ATOM 1708 N N . TYR A 1 229 ? 55.048 6.550 -20.309 1.00 74.20 252 TYR A N 1
ATOM 1709 C CA . TYR A 1 229 ? 53.978 7.053 -21.160 1.00 74.12 252 TYR A CA 1
ATOM 1710 C C . TYR A 1 229 ? 54.536 7.882 -22.312 1.00 75.48 252 TYR A C 1
ATOM 1711 O O . TYR A 1 229 ? 53.864 8.083 -23.323 1.00 78.24 252 TYR A O 1
ATOM 1720 N N . ASN A 1 230 ? 55.766 8.364 -22.160 1.00 75.26 253 ASN A N 1
ATOM 1721 C CA . ASN A 1 230 ? 56.405 9.158 -23.203 1.00 74.77 253 ASN A CA 1
ATOM 1722 C C . ASN A 1 230 ? 57.625 8.432 -23.758 1.00 73.92 253 ASN A C 1
ATOM 1723 O O . ASN A 1 230 ? 58.368 8.983 -24.567 1.00 72.42 253 ASN A O 1
ATOM 1728 N N . GLY A 1 231 ? 57.822 7.194 -23.317 1.00 73.44 254 GLY A N 1
ATOM 1729 C CA . GLY A 1 231 ? 58.952 6.411 -23.782 1.00 75.32 254 GLY A CA 1
ATOM 1730 C C . GLY A 1 231 ? 60.273 7.144 -23.645 1.00 78.19 254 GLY A C 1
ATOM 1731 O O . GLY A 1 231 ? 61.161 6.994 -24.485 1.00 76.07 254 GLY A O 1
ATOM 1732 N N . GLU A 1 232 ? 60.404 7.938 -22.584 1.00 81.70 255 GLU A N 1
ATOM 1733 C CA . GLU A 1 232 ? 61.627 8.699 -22.336 1.00 83.22 255 GLU A CA 1
ATOM 1734 C C . GLU A 1 232 ? 62.753 7.793 -21.857 1.00 84.77 255 GLU A C 1
ATOM 1735 O O . GLU A 1 232 ? 63.758 7.615 -22.545 1.00 84.30 255 GLU A O 1
ATOM 1741 N N . GLY A 1 233 ? 62.580 7.226 -20.670 1.00 86.13 256 GLY A N 1
ATOM 1742 C CA . GLY A 1 233 ? 63.597 6.345 -20.130 1.00 89.61 256 GLY A CA 1
ATOM 1743 C C . GLY A 1 233 ? 63.772 5.111 -20.991 1.00 90.95 256 GLY A C 1
ATOM 1744 O O . GLY A 1 233 ? 64.748 4.992 -21.732 1.00 89.37 256 GLY A O 1
ATOM 1745 N N . VAL A 1 234 ? 62.820 4.190 -20.892 1.00 93.63 257 VAL A N 1
ATOM 1746 C CA . VAL A 1 234 ? 62.860 2.958 -21.666 1.00 94.84 257 VAL A CA 1
ATOM 1747 C C . VAL A 1 234 ? 62.283 3.175 -23.060 1.00 96.88 257 VAL A C 1
ATOM 1748 O O . VAL A 1 234 ? 62.103 4.312 -23.499 1.00 96.08 257 VAL A O 1
ATOM 1752 N N . THR A 1 235 ? 61.996 2.074 -23.747 1.00 99.21 258 THR A N 1
ATOM 1753 C CA . THR A 1 235 ? 61.441 2.121 -25.094 1.00 100.74 258 THR A CA 1
ATOM 1754 C C . THR A 1 235 ? 60.134 2.908 -25.151 1.00 100.99 258 THR A C 1
ATOM 1755 O O . THR A 1 235 ? 60.112 4.069 -25.559 1.00 102.92 258 THR A O 1
ATOM 1759 N N . ARG A 1 236 ? 59.050 2.266 -24.734 1.00 99.19 259 ARG A N 1
ATOM 1760 C CA . ARG A 1 236 ? 57.730 2.880 -24.742 1.00 97.73 259 ARG A CA 1
ATOM 1761 C C . ARG A 1 236 ? 56.766 1.904 -24.085 1.00 97.54 259 ARG A C 1
ATOM 1762 O O . ARG A 1 236 ? 56.871 0.694 -24.283 1.00 98.09 259 ARG A O 1
ATOM 1770 N N . ASN A 1 237 ? 55.834 2.424 -23.296 1.00 96.61 260 ASN A N 1
ATOM 1771 C CA . ASN A 1 237 ? 54.860 1.571 -22.629 1.00 95.52 260 ASN A CA 1
ATOM 1772 C C . ASN A 1 237 ? 53.759 2.404 -21.989 1.00 95.67 260 ASN A C 1
ATOM 1773 O O . ASN A 1 237 ? 54.030 3.398 -21.315 1.00 96.71 260 ASN A O 1
ATOM 1778 N N . GLU A 1 238 ? 52.516 1.988 -22.199 1.00 94.91 261 GLU A N 1
ATOM 1779 C CA . GLU A 1 238 ? 51.372 2.702 -21.653 1.00 94.67 261 GLU A CA 1
ATOM 1780 C C . GLU A 1 238 ? 50.528 1.803 -20.759 1.00 94.45 261 GLU A C 1
ATOM 1781 O O . GLU A 1 238 ? 49.976 2.252 -19.755 1.00 93.15 261 GLU A O 1
ATOM 1787 N N . LYS A 1 239 ? 50.434 0.529 -21.125 1.00 95.44 262 LYS A N 1
ATOM 1788 C CA . LYS A 1 239 ? 49.643 -0.424 -20.355 1.00 96.59 262 LYS A CA 1
ATOM 1789 C C . LYS A 1 239 ? 50.235 -0.708 -18.979 1.00 95.42 262 LYS A C 1
ATOM 1790 O O . LYS A 1 239 ? 49.550 -1.227 -18.096 1.00 94.82 262 LYS A O 1
ATOM 1796 N N . GLN A 1 240 ? 51.506 -0.364 -18.797 1.00 93.69 263 GLN A N 1
ATOM 1797 C CA . GLN A 1 240 ? 52.176 -0.593 -17.524 1.00 91.50 263 GLN A CA 1
ATOM 1798 C C . GLN A 1 240 ? 52.477 0.748 -16.858 1.00 89.17 263 GLN A C 1
ATOM 1799 O O . GLN A 1 240 ? 52.667 0.824 -15.643 1.00 88.23 263 GLN A O 1
ATOM 1805 N N . ALA A 1 241 ? 52.510 1.803 -17.666 1.00 86.57 264 ALA A N 1
ATOM 1806 C CA . ALA A 1 241 ? 52.764 3.149 -17.166 1.00 83.39 264 ALA A CA 1
ATOM 1807 C C . ALA A 1 241 ? 51.516 3.619 -16.431 1.00 81.55 264 ALA A C 1
ATOM 1808 O O . ALA A 1 241 ? 51.596 4.380 -15.467 1.00 80.24 264 ALA A O 1
ATOM 1810 N N . ILE A 1 242 ? 50.363 3.155 -16.904 1.00 80.73 265 IL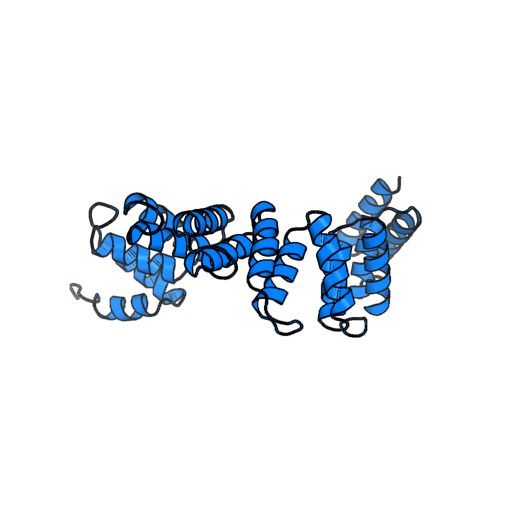E A N 1
ATOM 1811 C CA . ILE A 1 242 ? 49.081 3.503 -16.305 1.00 80.90 265 ILE A CA 1
ATOM 1812 C C . ILE A 1 242 ? 48.953 2.763 -14.979 1.00 78.72 265 ILE A C 1
ATOM 1813 O O . ILE A 1 242 ? 48.182 3.153 -14.101 1.00 77.20 265 ILE A O 1
ATOM 1818 N N . GLU A 1 243 ? 49.723 1.688 -14.847 1.00 77.41 266 GLU A N 1
ATOM 1819 C CA . GLU A 1 243 ? 49.730 0.886 -13.632 1.00 77.10 266 GLU A CA 1
ATOM 1820 C C . GLU A 1 243 ? 50.380 1.710 -12.524 1.00 73.49 266 GLU A C 1
ATOM 1821 O O . GLU A 1 243 ? 49.841 1.835 -11.422 1.00 71.11 266 GLU A O 1
ATOM 1827 N N . ASN A 1 244 ? 51.542 2.276 -12.833 1.00 69.17 267 ASN A N 1
ATOM 1828 C CA . ASN A 1 244 ? 52.269 3.102 -11.884 1.00 65.31 267 ASN A CA 1
ATOM 1829 C C . ASN A 1 244 ? 51.453 4.345 -11.560 1.00 63.99 267 ASN A C 1
ATOM 1830 O O . ASN A 1 244 ? 51.509 4.855 -10.442 1.00 62.67 267 ASN A O 1
ATOM 1835 N N . PHE A 1 245 ? 50.693 4.826 -12.541 1.00 63.08 268 PHE A N 1
ATOM 1836 C CA . PHE A 1 245 ? 49.853 6.005 -12.340 1.00 63.40 268 PHE A CA 1
ATOM 1837 C C . PHE A 1 245 ? 48.824 5.747 -11.248 1.00 62.75 268 PHE A C 1
ATOM 1838 O O . PHE A 1 245 ? 48.562 6.609 -10.410 1.00 63.02 268 PHE A O 1
ATOM 1846 N N . LYS A 1 246 ? 48.234 4.556 -11.267 1.00 62.01 269 LYS A N 1
ATOM 1847 C CA . LYS A 1 246 ? 47.231 4.193 -10.274 1.00 61.91 269 LYS A CA 1
ATOM 1848 C C . LYS A 1 246 ? 47.864 4.162 -8.884 1.00 58.41 269 LYS A C 1
ATOM 1849 O O . LYS A 1 246 ? 47.307 4.704 -7.928 1.00 52.53 269 LYS A O 1
ATOM 1855 N N . LYS A 1 247 ? 49.035 3.537 -8.781 1.00 57.24 270 LYS A N 1
ATOM 1856 C CA . LYS A 1 247 ? 49.748 3.449 -7.509 1.00 56.03 270 LYS A CA 1
ATOM 1857 C C . LYS A 1 247 ? 50.060 4.853 -6.997 1.00 55.69 270 LYS A C 1
ATOM 1858 O O . LYS A 1 247 ? 49.877 5.154 -5.814 1.00 52.14 270 LYS A O 1
ATOM 1864 N N . GLY A 1 248 ? 50.530 5.711 -7.897 1.00 53.46 271 GLY A N 1
ATOM 1865 C CA . GLY A 1 248 ? 50.843 7.073 -7.516 1.00 52.08 271 GLY A CA 1
ATOM 1866 C C . GLY A 1 248 ? 49.614 7.751 -6.945 1.00 53.13 271 GLY A C 1
ATOM 1867 O O . GLY A 1 248 ? 49.671 8.362 -5.876 1.00 52.32 271 GLY A O 1
ATOM 1868 N N . CYS A 1 249 ? 48.496 7.640 -7.660 1.00 52.96 272 CYS A N 1
ATOM 1869 C CA . CYS A 1 249 ? 47.246 8.240 -7.214 1.00 50.89 272 CYS A CA 1
ATOM 1870 C C . CYS A 1 249 ? 46.858 7.677 -5.849 1.00 52.01 272 CYS A C 1
ATOM 1871 O O . CYS A 1 249 ? 46.448 8.416 -4.950 1.00 48.29 272 CYS A O 1
ATOM 1874 N N . LYS A 1 250 ? 46.993 6.364 -5.698 1.00 51.78 273 LYS A N 1
ATOM 1875 C CA . LYS A 1 250 ? 46.675 5.700 -4.441 1.00 55.88 273 LYS A CA 1
ATOM 1876 C C . LYS A 1 250 ? 47.524 6.286 -3.311 1.00 57.28 273 LYS A C 1
ATOM 1877 O O . LYS A 1 250 ? 47.012 6.615 -2.235 1.00 55.12 273 LYS A O 1
ATOM 1883 N N . LEU A 1 251 ? 48.822 6.424 -3.568 1.00 54.22 274 LEU A N 1
ATOM 1884 C CA . LEU A 1 251 ? 49.747 6.959 -2.581 1.00 51.60 274 LEU A CA 1
ATOM 1885 C C . LEU A 1 251 ? 49.565 8.452 -2.344 1.00 52.58 274 LEU A C 1
ATOM 1886 O O . LEU A 1 251 ? 50.169 9.016 -1.432 1.00 54.42 274 LEU A O 1
ATOM 1891 N N . GLY A 1 252 ? 48.736 9.094 -3.163 1.00 50.81 275 GLY A N 1
ATOM 1892 C CA . GLY A 1 252 ? 48.496 10.515 -2.986 1.00 49.80 275 GLY A CA 1
ATOM 1893 C C . GLY A 1 252 ? 48.898 11.433 -4.127 1.00 51.04 275 GLY A C 1
ATOM 1894 O O . GLY A 1 252 ? 48.647 12.635 -4.065 1.00 49.36 275 GLY A O 1
ATOM 1895 N N . ALA A 1 253 ? 49.522 10.887 -5.166 1.00 53.62 276 ALA A N 1
ATOM 1896 C CA . ALA A 1 253 ? 49.940 11.701 -6.306 1.00 57.36 276 ALA A CA 1
ATOM 1897 C C . ALA A 1 253 ? 48.713 12.171 -7.082 1.00 60.83 276 ALA A C 1
ATOM 1898 O O . ALA A 1 253 ? 48.125 11.406 -7.846 1.00 62.47 276 ALA A O 1
ATOM 1900 N N . LYS A 1 254 ? 48.333 13.432 -6.884 1.00 62.97 277 LYS A N 1
ATOM 1901 C CA . LYS A 1 254 ? 47.167 14.001 -7.554 1.00 66.05 277 LYS A CA 1
ATOM 1902 C C . LYS A 1 254 ? 47.289 13.927 -9.074 1.00 64.44 277 LYS A C 1
ATOM 1903 O O . LYS A 1 254 ? 46.371 13.471 -9.754 1.00 65.02 277 LYS A O 1
ATOM 1909 N N . GLY A 1 255 ? 48.424 14.380 -9.597 1.00 62.92 278 GLY A N 1
ATOM 1910 C CA . GLY A 1 255 ? 48.643 14.353 -11.031 1.00 59.86 278 GLY A CA 1
ATOM 1911 C C . GLY A 1 255 ? 48.356 12.990 -11.628 1.00 61.72 278 GLY A C 1
ATOM 1912 O O . GLY A 1 255 ? 47.931 12.882 -12.780 1.00 61.48 278 GLY A O 1
ATOM 1913 N N . ALA A 1 256 ? 48.588 11.944 -10.840 1.00 59.84 279 ALA A N 1
ATOM 1914 C CA . ALA A 1 256 ? 48.353 10.579 -11.290 1.00 57.96 279 ALA A CA 1
ATOM 1915 C C . ALA A 1 256 ? 46.860 10.284 -11.349 1.00 58.48 279 ALA A C 1
ATOM 1916 O O . ALA A 1 256 ? 46.384 9.623 -12.270 1.00 56.87 279 ALA A O 1
ATOM 1918 N N . CYS A 1 257 ? 46.126 10.776 -10.358 1.00 58.84 280 CYS A N 1
ATOM 1919 C CA . CYS A 1 257 ? 44.689 10.559 -10.303 1.00 61.52 280 CYS A CA 1
ATOM 1920 C C . CYS A 1 257 ? 44.009 11.163 -11.519 1.00 62.05 280 CYS A C 1
ATOM 1921 O O . CYS A 1 257 ? 43.293 10.482 -12.253 1.00 62.63 280 CYS A O 1
ATOM 1924 N N . ASP A 1 258 ? 44.240 12.453 -11.719 1.00 62.70 281 ASP A N 1
ATOM 1925 C CA . ASP A 1 258 ? 43.646 13.177 -12.831 1.00 62.35 281 ASP A CA 1
ATOM 1926 C C . ASP A 1 258 ? 44.027 12.566 -14.175 1.00 60.22 281 ASP A C 1
ATOM 1927 O O . ASP A 1 258 ? 43.162 12.282 -15.006 1.00 60.94 281 ASP A O 1
ATOM 1932 N N . ILE A 1 259 ? 45.322 12.358 -14.381 1.00 55.60 282 ILE A N 1
ATOM 1933 C CA . ILE A 1 259 ? 45.810 11.797 -15.633 1.00 54.14 282 ILE A CA 1
ATOM 1934 C C . ILE A 1 259 ? 45.140 10.456 -15.925 1.00 54.81 282 ILE A C 1
ATOM 1935 O O . ILE A 1 259 ? 44.904 10.101 -17.078 1.00 54.27 282 ILE A O 1
ATOM 1940 N N . LEU A 1 260 ? 44.825 9.722 -14.867 1.00 54.59 283 LEU A N 1
ATOM 1941 C CA . LEU A 1 260 ? 44.190 8.421 -14.998 1.00 55.66 283 LEU A CA 1
ATOM 1942 C C . LEU A 1 260 ? 42.748 8.573 -15.498 1.00 54.91 283 LEU A C 1
ATOM 1943 O O . LEU A 1 260 ? 42.219 7.698 -16.187 1.00 55.64 283 LEU A O 1
ATOM 1948 N N . LYS A 1 261 ? 42.121 9.693 -15.149 1.00 53.83 284 LYS A N 1
ATOM 1949 C CA . LYS A 1 261 ? 40.747 9.971 -15.555 1.00 53.37 284 LYS A CA 1
ATOM 1950 C C . LYS A 1 261 ? 40.638 10.224 -17.052 1.00 53.17 284 LYS A C 1
ATOM 1951 O O . LYS A 1 261 ? 39.557 10.106 -17.633 1.00 49.89 284 LYS A O 1
ATOM 1957 N N . GLN A 1 262 ? 41.760 10.573 -17.671 1.00 51.21 285 GLN A N 1
ATOM 1958 C CA . GLN A 1 262 ? 41.780 10.844 -19.098 1.00 52.01 285 GLN A CA 1
ATOM 1959 C C . GLN A 1 262 ? 42.341 9.683 -19.901 1.00 50.91 285 GLN A C 1
ATOM 1960 O O . GLN A 1 262 ? 42.400 9.745 -21.126 1.00 51.25 285 GLN A O 1
ATOM 1966 N N . LEU A 1 263 ? 42.751 8.624 -19.211 1.00 47.63 286 LEU A N 1
ATOM 1967 C CA . LEU A 1 263 ? 43.296 7.452 -19.881 1.00 48.71 286 LEU A CA 1
ATOM 1968 C C . LEU A 1 263 ? 42.306 6.304 -19.795 1.00 48.78 286 LEU A C 1
ATOM 1969 O O . LEU A 1 263 ? 42.685 5.138 -19.864 1.00 53.74 286 LEU A O 1
ATOM 1974 N N . LYS A 1 264 ? 41.034 6.648 -19.649 1.00 48.49 287 LYS A N 1
ATOM 1975 C CA . LYS A 1 264 ? 39.967 5.661 -19.541 1.00 49.98 287 LYS A CA 1
ATOM 1976 C C . LYS A 1 264 ? 39.358 5.407 -20.926 1.00 48.82 287 LYS A C 1
ATOM 1977 O O . LYS A 1 264 ? 38.139 5.451 -21.105 1.00 52.67 287 LYS A O 1
ATOM 1983 N N . ILE A 1 265 ? 40.228 5.139 -21.897 1.00 43.28 288 ILE A N 1
ATOM 1984 C CA . ILE A 1 265 ? 39.830 4.885 -23.280 1.00 38.85 288 ILE A CA 1
ATOM 1985 C C . ILE A 1 265 ? 40.041 3.416 -23.627 1.00 37.84 288 ILE A C 1
ATOM 1986 O O . ILE A 1 265 ? 41.153 3.013 -23.971 1.00 40.11 288 ILE A O 1
ATOM 1991 N N . LYS A 1 266 ? 38.982 2.619 -23.546 1.00 37.67 289 LYS A N 1
ATOM 1992 C CA . LYS A 1 266 ? 39.106 1.198 -23.851 1.00 33.42 289 LYS A CA 1
ATOM 1993 C C . LYS A 1 266 ? 37.846 0.611 -24.478 1.00 34.37 289 LYS A C 1
ATOM 1994 O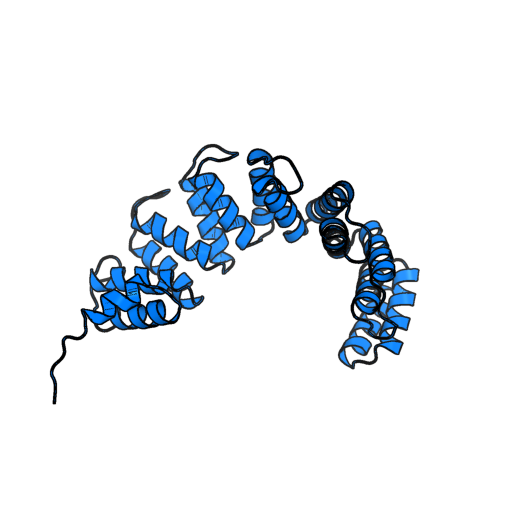 O . LYS A 1 266 ? 36.738 1.115 -24.273 1.00 25.55 289 LYS A O 1
ATOM 2000 N N . VAL A 1 267 ? 38.032 -0.466 -25.236 1.00 30.16 290 VAL A N 1
ATOM 2001 C CA . VAL A 1 267 ? 36.932 -1.159 -25.888 1.00 30.78 290 VAL A CA 1
ATOM 2002 C C . VAL A 1 267 ? 35.969 -1.654 -24.816 1.00 31.36 290 VAL A C 1
ATOM 2003 O O . VAL A 1 267 ? 36.394 -2.220 -23.813 1.00 36.10 290 VAL A O 1
ATOM 2007 N N . HIS A 1 268 ? 34.677 -1.430 -25.027 1.00 33.00 291 HIS A N 1
ATOM 2008 C CA . HIS A 1 268 ? 33.657 -1.837 -24.068 1.00 41.03 291 HIS A CA 1
ATOM 2009 C C . HIS A 1 268 ? 32.800 -2.994 -24.560 1.00 47.13 291 HIS A C 1
ATOM 2010 O O . HIS A 1 268 ? 32.608 -3.181 -25.764 1.00 41.75 291 HIS A O 1
ATOM 2017 N N . HIS A 1 269 ? 32.278 -3.759 -23.606 1.00 54.87 292 HIS A N 1
ATOM 2018 C CA . HIS A 1 269 ? 31.416 -4.897 -23.895 1.00 63.30 292 HIS A CA 1
ATOM 2019 C C . HIS A 1 269 ? 30.513 -5.193 -22.698 1.00 64.57 292 HIS A C 1
ATOM 2020 O O . HIS A 1 269 ? 30.841 -6.120 -21.925 1.00 66.82 292 HIS A O 1
#

Secondary structure (DSSP, 8-state):
-HHHHHHHHHHHHHTT-HHHHHHHHHHHHHTT-HHHHHHHHHHHHHTSSS---HHHHHHHHHHHHHTT-HHHHHHHHHHHHHTSSS---HHHHHHHHHHHHHTT-HHHHHHHHHHHHH-SSS---HHHHHHHHHHHHHTT-HHHHHHHHHHHHHTSSS---HHHHHHHHHHHHHTT-HHHHHHHHHHHHHT-SS---HHHHHHHHHHHHHTT-HHHHHHHHHHHHTTSSSS--STTHHHHHHHHHHHT-HHHHHHHHT-------